Protein AF-A0A2X3L0K4-F1 (afdb_monomer)

Structure (mmCIF, N/CA/C/O backbone):
data_AF-A0A2X3L0K4-F1
#
_entry.id   AF-A0A2X3L0K4-F1
#
loop_
_atom_site.group_PDB
_atom_site.id
_atom_site.type_symbol
_atom_site.label_atom_id
_atom_site.label_alt_id
_atom_site.label_comp_id
_atom_site.label_asym_id
_atom_site.label_entity_id
_atom_site.label_seq_id
_atom_site.pdbx_PDB_ins_code
_atom_site.Cartn_x
_atom_site.Cartn_y
_atom_site.Cartn_z
_atom_site.occupancy
_atom_site.B_iso_or_equiv
_atom_site.auth_seq_id
_atom_site.auth_comp_id
_atom_site.auth_asym_id
_atom_site.auth_atom_id
_atom_site.pdbx_PDB_model_num
ATOM 1 N N . MET A 1 1 ? 6.678 3.609 10.310 1.00 72.62 1 MET A N 1
ATOM 2 C CA . MET A 1 1 ? 6.261 4.128 8.983 1.00 72.62 1 MET A CA 1
ATOM 3 C C . MET A 1 1 ? 6.141 5.647 8.928 1.00 72.62 1 MET A C 1
ATOM 5 O O . MET A 1 1 ? 6.338 6.204 7.856 1.00 72.62 1 MET A O 1
ATOM 9 N N . GLU A 1 2 ? 5.870 6.339 10.036 1.00 69.81 2 GLU A N 1
ATOM 10 C CA . GLU A 1 2 ? 5.787 7.811 10.027 1.00 69.81 2 GLU A CA 1
ATOM 11 C C . GLU A 1 2 ? 7.107 8.482 9.620 1.00 69.81 2 GLU A C 1
ATOM 13 O O . GLU A 1 2 ? 7.103 9.412 8.820 1.00 69.81 2 GLU A O 1
ATOM 18 N N . GLU A 1 3 ? 8.244 7.933 10.054 1.00 73.25 3 GLU A N 1
ATOM 19 C CA . GLU A 1 3 ? 9.577 8.387 9.634 1.00 73.25 3 GLU A CA 1
ATOM 20 C C . GLU A 1 3 ? 9.791 8.283 8.118 1.00 73.25 3 GLU A C 1
ATOM 22 O O . GLU A 1 3 ? 10.404 9.160 7.516 1.00 73.25 3 GLU A O 1
ATOM 27 N N . VAL A 1 4 ? 9.222 7.255 7.477 1.00 75.38 4 VAL A N 1
ATOM 28 C CA . VAL A 1 4 ? 9.306 7.054 6.020 1.00 75.38 4 VAL A CA 1
ATOM 29 C C . VAL A 1 4 ? 8.531 8.149 5.283 1.00 75.38 4 VAL A C 1
ATOM 31 O O . VAL A 1 4 ? 8.995 8.667 4.268 1.00 75.38 4 VAL A O 1
ATOM 34 N N . ALA A 1 5 ? 7.390 8.578 5.828 1.00 71.12 5 ALA A N 1
ATOM 35 C CA . ALA A 1 5 ? 6.666 9.740 5.317 1.00 71.12 5 ALA A CA 1
ATOM 36 C C . ALA A 1 5 ? 7.297 11.086 5.709 1.00 71.12 5 ALA A C 1
ATOM 38 O O . ALA A 1 5 ? 6.922 12.111 5.146 1.00 71.12 5 ALA A O 1
ATOM 39 N N . ALA A 1 6 ? 8.263 11.118 6.629 1.00 77.12 6 ALA A N 1
ATOM 40 C CA . ALA A 1 6 ? 9.003 12.332 6.971 1.00 77.12 6 ALA A CA 1
ATOM 41 C C . ALA A 1 6 ? 10.216 12.575 6.051 1.00 77.12 6 ALA A C 1
ATOM 43 O O . ALA A 1 6 ? 10.711 13.702 5.973 1.00 77.12 6 ALA A O 1
ATOM 44 N N . ILE A 1 7 ? 10.683 11.554 5.317 1.00 82.44 7 ILE A N 1
ATOM 45 C CA . ILE A 1 7 ? 11.779 11.688 4.343 1.00 82.44 7 ILE A CA 1
ATOM 46 C C . ILE A 1 7 ? 11.382 12.729 3.292 1.00 82.44 7 ILE A C 1
ATOM 48 O O . ILE A 1 7 ? 10.314 12.615 2.694 1.00 82.44 7 ILE A O 1
ATOM 52 N N . LYS A 1 8 ? 12.207 13.765 3.095 1.00 77.88 8 LYS A N 1
ATOM 53 C CA . LYS A 1 8 ? 11.917 14.858 2.148 1.00 77.88 8 LYS A CA 1
ATOM 54 C C . LYS A 1 8 ? 12.135 14.463 0.692 1.00 77.88 8 LYS A C 1
ATOM 56 O O . LYS A 1 8 ? 11.368 14.891 -0.153 1.00 77.88 8 LYS A O 1
ATOM 61 N N . ASP A 1 9 ? 13.184 13.691 0.436 1.00 83.38 9 ASP A N 1
ATOM 62 C CA . ASP A 1 9 ? 13.572 13.246 -0.897 1.00 83.38 9 ASP A CA 1
ATOM 63 C C . ASP A 1 9 ? 13.875 11.752 -0.836 1.00 83.38 9 ASP A C 1
ATOM 65 O O . ASP A 1 9 ? 14.894 11.321 -0.286 1.00 83.38 9 ASP A O 1
ATOM 69 N N . ILE A 1 10 ? 12.922 10.964 -1.327 1.00 85.69 10 ILE A N 1
ATOM 70 C CA . ILE A 1 10 ? 12.983 9.508 -1.265 1.00 85.69 10 ILE A CA 1
ATOM 71 C C . ILE A 1 10 ? 13.986 8.994 -2.307 1.00 85.69 10 ILE A C 1
ATOM 73 O O . ILE A 1 10 ? 14.735 8.064 -2.018 1.00 85.69 10 ILE A O 1
ATOM 77 N N . GLY A 1 11 ? 14.084 9.636 -3.475 1.00 82.88 11 GLY A N 1
ATOM 78 C CA . GLY A 1 11 ? 15.039 9.261 -4.521 1.00 82.88 11 GLY A CA 1
ATOM 79 C C . GLY A 1 11 ? 16.482 9.315 -4.022 1.00 82.88 11 GLY A C 1
ATOM 80 O O . GLY A 1 11 ? 17.174 8.296 -4.013 1.00 82.88 11 GLY A O 1
ATOM 81 N N . ASN A 1 12 ? 16.890 10.465 -3.479 1.00 86.69 12 ASN A N 1
ATOM 82 C CA . ASN A 1 12 ? 18.227 10.644 -2.903 1.00 86.69 12 ASN A CA 1
ATOM 83 C C . ASN A 1 12 ? 18.473 9.743 -1.679 1.00 86.69 12 ASN A C 1
ATOM 85 O O . ASN A 1 12 ? 19.608 9.360 -1.388 1.00 86.69 12 ASN A O 1
ATOM 89 N N . TYR A 1 13 ? 17.423 9.380 -0.938 1.00 87.69 13 TYR A N 1
ATOM 90 C CA . TYR A 1 13 ? 17.545 8.455 0.187 1.00 87.69 13 TYR A CA 1
ATOM 91 C C . TYR A 1 13 ? 17.947 7.046 -0.272 1.00 87.69 13 TYR A C 1
ATOM 93 O O . TYR A 1 13 ? 18.844 6.442 0.319 1.00 87.69 13 TYR A O 1
ATOM 101 N N . PHE A 1 14 ? 17.361 6.561 -1.372 1.00 87.50 14 PHE A N 1
ATOM 102 C CA . PHE A 1 14 ? 17.737 5.287 -1.990 1.00 87.50 14 PHE A CA 1
ATOM 103 C C . PHE A 1 14 ? 19.079 5.336 -2.731 1.00 87.50 14 PHE A C 1
ATOM 105 O O . PHE A 1 14 ? 19.590 4.284 -3.117 1.00 87.50 14 PHE A O 1
ATOM 112 N N . ASP A 1 15 ? 19.694 6.514 -2.888 1.00 87.44 15 ASP A N 1
ATOM 113 C CA . ASP A 1 15 ? 21.017 6.640 -3.501 1.00 87.44 15 ASP A CA 1
ATOM 114 C C . ASP A 1 15 ? 22.192 6.289 -2.586 1.00 87.44 15 ASP A C 1
ATOM 116 O O . ASP A 1 15 ? 23.309 6.070 -3.064 1.00 87.44 15 ASP A O 1
ATOM 120 N N . ARG A 1 16 ? 21.933 6.146 -1.285 1.00 90.25 16 ARG A N 1
ATOM 121 C CA . ARG A 1 16 ? 22.931 5.774 -0.279 1.00 90.25 16 ARG A CA 1
ATOM 122 C C . ARG A 1 16 ? 23.536 4.395 -0.551 1.00 90.25 16 ARG A C 1
ATOM 124 O O . ARG A 1 16 ? 22.882 3.490 -1.071 1.00 90.25 16 ARG A O 1
ATOM 131 N N . ALA A 1 17 ? 24.780 4.209 -0.104 1.00 90.69 17 ALA A N 1
ATOM 132 C CA . ALA A 1 17 ? 25.522 2.956 -0.266 1.00 90.69 17 ALA A CA 1
ATOM 133 C C . ALA A 1 17 ? 24.811 1.734 0.357 1.00 90.69 17 ALA A C 1
ATOM 135 O O . ALA A 1 17 ? 24.970 0.610 -0.114 1.00 90.69 17 ALA A O 1
ATOM 136 N N . GLU A 1 18 ? 23.974 1.953 1.371 1.00 92.12 18 GLU A N 1
ATOM 137 C CA . GLU A 1 18 ? 23.162 0.917 2.024 1.00 92.12 18 GLU A CA 1
ATOM 138 C C . GLU A 1 18 ? 22.210 0.198 1.047 1.00 92.12 18 GLU A C 1
ATOM 140 O O . GLU A 1 18 ? 21.922 -0.986 1.220 1.00 92.12 18 GLU A O 1
ATOM 145 N N . TYR A 1 19 ? 21.790 0.870 -0.032 1.00 91.62 19 TYR A N 1
ATOM 146 C CA . TYR A 1 19 ? 20.842 0.346 -1.019 1.00 91.62 19 TYR A CA 1
ATOM 147 C C . TYR A 1 19 ? 21.501 -0.183 -2.300 1.00 91.62 19 TYR A C 1
ATOM 149 O O . TYR A 1 19 ? 20.802 -0.477 -3.269 1.00 91.62 19 TYR A O 1
ATOM 157 N N . ILE A 1 20 ? 22.826 -0.375 -2.332 1.00 93.25 20 ILE A N 1
ATOM 158 C CA . ILE A 1 20 ? 23.528 -0.904 -3.521 1.00 93.25 20 ILE A CA 1
ATOM 159 C C . ILE A 1 20 ? 22.946 -2.255 -3.968 1.00 93.25 20 ILE A C 1
ATOM 161 O O . ILE A 1 20 ? 22.695 -2.458 -5.155 1.00 93.25 20 ILE A O 1
ATOM 165 N N . LYS A 1 21 ? 22.668 -3.166 -3.024 1.00 94.12 21 LYS A N 1
ATOM 166 C CA . LYS A 1 21 ? 22.054 -4.469 -3.339 1.00 94.12 21 LYS A CA 1
ATOM 167 C C . LYS A 1 21 ? 20.633 -4.327 -3.883 1.00 94.12 21 LYS A C 1
ATOM 169 O O . LYS A 1 21 ? 20.258 -5.069 -4.782 1.00 94.12 21 LYS A O 1
ATOM 174 N N . TRP A 1 22 ? 19.864 -3.373 -3.357 1.00 92.31 22 TRP A N 1
ATOM 175 C CA . TRP A 1 22 ? 18.518 -3.082 -3.846 1.00 92.31 22 TRP A CA 1
ATOM 176 C C . TRP A 1 22 ? 18.556 -2.577 -5.289 1.00 92.31 22 TRP A C 1
ATOM 178 O O . TRP A 1 22 ? 17.857 -3.118 -6.136 1.00 92.31 22 TRP A O 1
ATOM 188 N N . LYS A 1 23 ? 19.434 -1.616 -5.598 1.00 90.94 23 LYS A N 1
ATOM 189 C CA . LYS A 1 23 ? 19.635 -1.124 -6.969 1.00 90.94 23 LYS A CA 1
ATOM 190 C C . LYS A 1 23 ? 20.014 -2.252 -7.926 1.00 90.94 23 LYS A C 1
ATOM 192 O O . LYS A 1 23 ? 19.338 -2.442 -8.928 1.00 90.94 23 LYS A O 1
ATOM 197 N N . SER A 1 24 ? 21.012 -3.056 -7.554 1.00 92.06 24 SER A N 1
ATOM 198 C CA . SER A 1 24 ? 21.439 -4.202 -8.362 1.00 92.06 24 SER A CA 1
ATOM 199 C C . SER A 1 24 ? 20.318 -5.217 -8.585 1.00 92.06 24 SER A C 1
ATOM 201 O O . SER A 1 24 ? 20.271 -5.818 -9.650 1.00 92.06 24 SER A O 1
ATOM 203 N N . PHE A 1 25 ? 19.430 -5.420 -7.609 1.00 93.56 25 PHE A N 1
ATOM 204 C CA . PHE A 1 25 ? 18.265 -6.284 -7.767 1.00 93.56 25 PHE A CA 1
ATOM 205 C C . PHE A 1 25 ? 17.257 -5.696 -8.763 1.00 93.56 25 PHE A C 1
ATOM 207 O O . PHE A 1 25 ? 16.795 -6.417 -9.641 1.00 93.56 25 PHE A O 1
ATOM 214 N N . ARG A 1 26 ? 16.969 -4.391 -8.699 1.00 92.81 26 ARG A N 1
ATOM 215 C CA . ARG A 1 26 ? 16.055 -3.729 -9.647 1.00 92.81 26 ARG A CA 1
ATOM 216 C C . ARG A 1 26 ? 16.546 -3.734 -11.099 1.00 92.81 26 ARG A C 1
ATOM 218 O O . ARG A 1 26 ? 15.727 -3.620 -12.005 1.00 92.81 26 ARG A O 1
ATOM 225 N N . ASP A 1 27 ? 17.854 -3.863 -11.312 1.00 90.56 27 ASP A N 1
ATOM 226 C CA . ASP A 1 27 ? 18.456 -3.955 -12.648 1.00 90.56 27 ASP A CA 1
ATOM 227 C C . ASP A 1 27 ? 18.361 -5.377 -13.252 1.00 90.56 27 ASP A C 1
ATOM 229 O O . ASP A 1 27 ? 18.648 -5.573 -14.432 1.00 90.56 27 ASP A O 1
ATOM 233 N N . THR A 1 28 ? 17.952 -6.387 -12.470 1.00 91.69 28 THR A N 1
ATOM 234 C CA . THR A 1 28 ? 17.757 -7.765 -12.962 1.00 91.69 28 THR A CA 1
ATOM 235 C C . THR A 1 28 ? 16.466 -7.912 -13.765 1.00 91.69 28 THR A C 1
ATOM 237 O O . THR A 1 28 ? 15.479 -7.224 -13.498 1.00 91.69 28 THR A O 1
ATOM 240 N N . ASP A 1 29 ? 16.426 -8.855 -14.712 1.00 89.00 29 ASP A N 1
ATOM 241 C CA . ASP A 1 29 ? 15.205 -9.119 -15.486 1.00 89.00 29 ASP A CA 1
ATOM 242 C C . ASP A 1 29 ? 14.075 -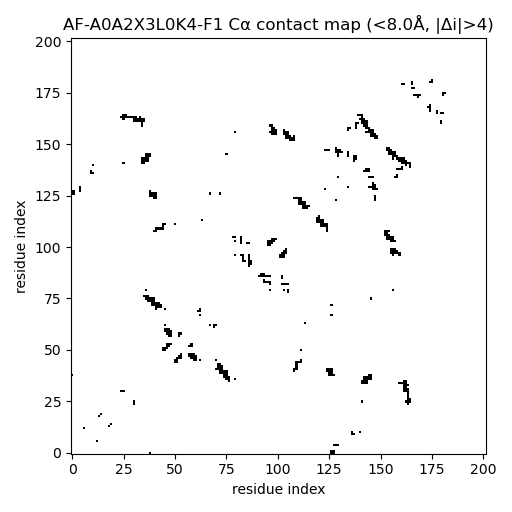9.692 -14.615 1.00 89.00 29 ASP A C 1
ATOM 244 O O . ASP A 1 29 ? 12.918 -9.301 -14.761 1.00 89.00 29 ASP A O 1
ATOM 248 N N . ASP A 1 30 ? 14.432 -10.534 -13.641 1.00 91.38 30 ASP A N 1
ATOM 249 C CA . ASP A 1 30 ? 13.502 -11.224 -12.739 1.00 91.38 30 ASP A CA 1
ATOM 250 C C . ASP A 1 30 ? 12.715 -10.268 -11.829 1.00 91.38 30 ASP A C 1
ATOM 252 O O . ASP A 1 30 ? 11.604 -10.582 -11.392 1.00 91.38 30 ASP A O 1
ATOM 256 N N . SER A 1 31 ? 13.245 -9.066 -11.579 1.00 92.00 31 SER A N 1
ATOM 257 C CA . SER A 1 31 ? 12.593 -8.040 -10.754 1.00 92.00 31 SER A CA 1
ATOM 258 C C . SER A 1 31 ? 11.245 -7.555 -11.315 1.00 92.00 31 SER A C 1
ATOM 260 O O . SER A 1 31 ? 10.435 -6.994 -10.570 1.00 92.00 31 SER A O 1
ATOM 262 N N . ARG A 1 32 ? 10.944 -7.845 -12.592 1.00 91.38 32 ARG A N 1
ATOM 263 C CA . ARG A 1 32 ? 9.646 -7.551 -13.230 1.00 91.38 32 ARG A CA 1
ATOM 264 C C . ARG A 1 32 ? 8.475 -8.339 -12.655 1.00 91.38 32 ARG A C 1
ATOM 266 O O . ARG A 1 32 ? 7.332 -7.909 -12.761 1.00 91.38 32 ARG A O 1
ATOM 273 N N . TYR A 1 33 ? 8.751 -9.499 -12.061 1.00 92.56 33 TYR A N 1
ATOM 274 C CA . TYR A 1 33 ? 7.726 -10.377 -11.492 1.00 92.56 33 TYR A CA 1
ATOM 275 C C . TYR A 1 33 ? 7.458 -10.090 -10.014 1.00 92.56 33 TYR A C 1
ATOM 277 O O . TYR A 1 33 ? 6.613 -10.737 -9.397 1.00 92.56 33 TYR A O 1
ATOM 285 N N . ILE A 1 34 ? 8.184 -9.135 -9.433 1.00 95.00 34 ILE A N 1
ATOM 286 C CA . ILE A 1 34 ? 8.116 -8.817 -8.013 1.00 95.00 34 ILE A CA 1
ATOM 287 C C . ILE A 1 34 ? 7.493 -7.432 -7.868 1.00 95.00 34 ILE A C 1
ATOM 289 O O . ILE A 1 34 ? 7.984 -6.460 -8.434 1.00 95.00 34 ILE A O 1
ATOM 293 N N . GLY A 1 35 ? 6.405 -7.352 -7.104 1.00 93.75 35 GLY A N 1
ATOM 294 C CA . GLY A 1 35 ? 5.761 -6.104 -6.700 1.00 93.75 35 GLY A CA 1
ATOM 295 C C . GLY A 1 35 ? 5.747 -6.001 -5.179 1.00 93.75 35 GLY A C 1
ATOM 296 O O . GLY A 1 35 ? 5.330 -6.940 -4.497 1.00 93.75 35 GLY A O 1
ATOM 297 N N . LEU A 1 36 ? 6.216 -4.877 -4.637 1.00 94.75 36 LEU A N 1
ATOM 298 C CA . LEU A 1 36 ? 6.257 -4.639 -3.193 1.00 94.75 36 LEU A CA 1
ATOM 299 C C . LEU A 1 36 ? 5.190 -3.630 -2.791 1.00 94.75 36 LEU A C 1
ATOM 301 O O . LEU A 1 36 ? 5.250 -2.472 -3.186 1.00 94.75 36 LEU A O 1
ATOM 305 N N . VAL A 1 37 ? 4.230 -4.067 -1.980 1.00 94.62 37 VAL A N 1
ATOM 306 C CA . VAL A 1 37 ? 3.066 -3.262 -1.590 1.00 94.62 37 VAL A CA 1
ATOM 307 C C . VAL A 1 37 ? 3.295 -2.590 -0.234 1.00 94.62 37 VAL A C 1
ATOM 309 O O . VAL A 1 37 ? 3.804 -3.217 0.694 1.00 94.62 37 VAL A O 1
ATOM 312 N N . MET A 1 38 ? 2.891 -1.326 -0.099 1.00 92.38 38 MET A N 1
ATOM 313 C CA . MET A 1 38 ? 3.004 -0.542 1.142 1.00 92.38 38 MET A CA 1
ATOM 314 C C . MET A 1 38 ? 1.877 0.495 1.256 1.00 92.38 38 MET A C 1
ATOM 316 O O . MET A 1 38 ? 1.302 0.838 0.233 1.00 92.38 38 MET A O 1
ATOM 320 N N . PRO A 1 39 ? 1.580 1.077 2.434 1.00 92.88 39 PRO A N 1
ATOM 321 C CA . PRO A 1 39 ? 1.949 0.646 3.789 1.00 92.88 39 PRO A CA 1
ATOM 322 C C . PRO A 1 39 ? 1.044 -0.497 4.288 1.00 92.88 39 PRO A C 1
ATOM 324 O O . PRO A 1 39 ? 0.186 -0.966 3.546 1.00 92.88 39 PRO A O 1
ATOM 327 N N . ARG A 1 40 ? 1.197 -0.950 5.542 1.00 92.94 40 ARG A N 1
ATOM 328 C CA . ARG A 1 40 ? 0.246 -1.909 6.135 1.00 92.94 40 ARG A CA 1
ATOM 329 C C . ARG A 1 40 ? -1.134 -1.255 6.324 1.00 92.94 40 ARG A C 1
ATOM 331 O O . ARG A 1 40 ? -1.253 -0.032 6.451 1.00 92.94 40 ARG A O 1
ATOM 338 N N . VAL A 1 41 ? -2.176 -2.083 6.343 1.00 91.88 41 VAL A N 1
ATOM 339 C CA . VAL A 1 41 ? -3.580 -1.668 6.517 1.00 91.88 41 VAL A CA 1
ATOM 340 C C . VAL A 1 41 ? -4.163 -2.240 7.797 1.00 91.8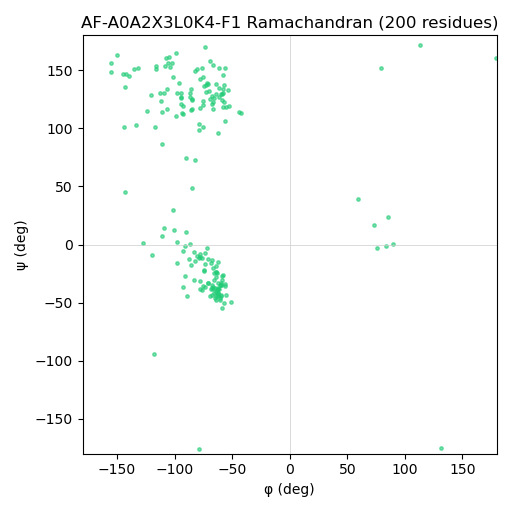8 41 VAL A C 1
ATOM 342 O O . VAL A 1 41 ? -3.713 -3.276 8.282 1.00 91.88 41 VAL A O 1
ATOM 345 N N . LEU A 1 42 ? -5.163 -1.572 8.360 1.00 91.31 42 LEU A N 1
ATOM 346 C CA . LEU A 1 42 ? -5.813 -2.015 9.579 1.00 91.31 42 LEU A CA 1
ATOM 347 C C . LEU A 1 42 ? -6.575 -3.315 9.306 1.00 91.31 42 LEU A C 1
ATOM 349 O O . LEU A 1 42 ? -7.446 -3.377 8.444 1.00 91.31 42 LEU A O 1
ATOM 353 N N . GLY A 1 43 ? -6.222 -4.368 10.037 1.00 89.88 43 GLY A N 1
ATOM 354 C CA . GLY A 1 43 ? -6.812 -5.687 9.854 1.00 89.88 43 GLY A CA 1
ATOM 355 C C . GLY A 1 43 ? -8.140 -5.879 10.573 1.00 89.88 43 GLY A C 1
ATOM 356 O O . GLY A 1 43 ? -8.980 -6.656 10.130 1.00 89.88 43 GLY A O 1
ATOM 357 N N . ARG A 1 44 ? -8.315 -5.199 11.707 1.00 91.56 44 ARG A N 1
ATOM 358 C CA . ARG A 1 44 ? -9.460 -5.361 12.604 1.00 91.56 44 ARG A CA 1
ATOM 359 C C . ARG A 1 44 ? -9.673 -4.084 13.417 1.00 91.56 44 ARG A C 1
ATOM 361 O O . ARG A 1 44 ? -8.708 -3.418 13.784 1.00 91.56 44 ARG A O 1
ATOM 368 N N . LEU A 1 45 ? -10.930 -3.795 13.761 1.00 90.75 45 LEU A N 1
ATOM 369 C CA . LEU A 1 45 ? -11.259 -2.775 14.757 1.00 90.75 45 LEU A CA 1
ATOM 370 C C . LEU A 1 45 ? -10.929 -3.247 16.184 1.00 90.75 45 LEU A C 1
ATOM 372 O O . LEU A 1 45 ? -11.242 -4.389 16.535 1.00 90.75 45 LEU A O 1
ATOM 376 N N . PRO A 1 46 ? -10.345 -2.381 17.024 1.00 91.62 46 PRO A N 1
ATOM 377 C CA . PRO A 1 46 ? -10.043 -2.716 18.412 1.00 91.62 46 PRO A CA 1
ATOM 378 C C . PRO A 1 46 ? -11.308 -3.132 19.165 1.00 91.62 46 PRO A C 1
ATOM 380 O O . PRO A 1 46 ? -12.398 -2.621 18.893 1.00 91.62 46 PRO A O 1
ATOM 383 N N . TYR A 1 47 ? -11.167 -4.063 20.106 1.00 91.25 47 TYR A N 1
ATOM 384 C CA . TYR A 1 47 ? -12.291 -4.519 20.916 1.00 91.25 47 TYR A CA 1
ATOM 385 C C . TYR 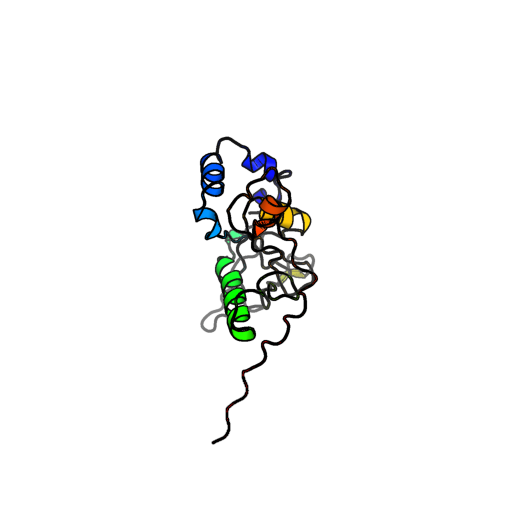A 1 47 ? -12.724 -3.435 21.901 1.00 91.25 47 TYR A C 1
ATOM 387 O O . TYR A 1 47 ? -11.901 -2.778 22.538 1.00 91.25 47 TYR A O 1
ATOM 395 N N . GLY A 1 48 ? -14.030 -3.274 22.050 1.00 88.38 48 GLY A N 1
ATOM 396 C CA . GLY A 1 48 ? -14.608 -2.285 22.944 1.00 88.38 48 GLY A CA 1
ATOM 397 C C . GLY A 1 48 ? -16.131 -2.311 22.893 1.00 88.38 48 GLY A C 1
ATOM 398 O O . GLY A 1 48 ? -16.704 -2.827 21.931 1.00 88.38 48 GLY A O 1
ATOM 399 N N . PRO A 1 49 ? -16.803 -1.762 23.917 1.00 83.56 49 PRO A N 1
ATOM 400 C CA . PRO A 1 49 ? -18.262 -1.703 23.963 1.00 83.56 49 PRO A CA 1
ATOM 401 C C . PRO A 1 49 ? -18.846 -0.869 22.814 1.00 83.56 49 PRO A C 1
ATOM 403 O O . PRO A 1 49 ? -19.909 -1.211 22.306 1.00 83.56 49 PRO A O 1
ATOM 406 N N . ASP A 1 50 ? -18.127 0.170 22.378 1.00 81.44 50 ASP A N 1
ATOM 407 C CA . ASP A 1 50 ? -18.559 1.091 21.318 1.00 81.44 50 ASP A CA 1
ATOM 408 C C . ASP A 1 50 ? -18.179 0.613 19.903 1.00 81.44 50 ASP A C 1
ATOM 410 O O . ASP A 1 50 ? -18.645 1.171 18.911 1.00 81.44 50 ASP A O 1
ATOM 414 N N . THR A 1 51 ? -17.313 -0.401 19.797 1.00 85.38 51 THR A N 1
ATOM 415 C CA . THR A 1 51 ? -16.776 -0.922 18.530 1.00 85.38 51 THR A CA 1
ATOM 416 C C . THR A 1 51 ? -17.181 -2.382 18.327 1.00 85.38 51 THR A C 1
ATOM 418 O O . THR A 1 51 ? -18.254 -2.670 17.804 1.00 85.38 51 THR A O 1
ATOM 421 N N . VAL A 1 52 ? -16.324 -3.324 18.729 1.00 87.38 52 VAL A N 1
ATOM 422 C CA . VAL A 1 52 ? -16.546 -4.767 18.623 1.00 87.38 52 VAL A CA 1
ATOM 423 C C . VAL A 1 52 ? -16.576 -5.346 20.039 1.00 87.38 52 VAL A C 1
ATOM 425 O O . VAL A 1 52 ? -15.511 -5.532 20.637 1.00 87.38 52 VAL A O 1
ATOM 428 N N . PRO A 1 53 ? -17.761 -5.632 20.606 1.00 88.62 53 PRO A N 1
ATOM 429 C CA . PRO A 1 53 ? -17.864 -6.149 21.963 1.00 88.62 53 PRO A CA 1
ATOM 430 C C . PRO A 1 53 ? -17.531 -7.645 22.028 1.00 88.62 53 PRO A C 1
ATOM 432 O O . PRO A 1 53 ? -17.913 -8.439 21.164 1.00 88.62 53 PRO A O 1
ATOM 435 N N . VAL A 1 54 ? -16.858 -8.052 23.104 1.00 90.50 54 VAL A N 1
ATOM 436 C CA . VAL A 1 54 ? -16.614 -9.465 23.424 1.00 90.50 54 VAL A CA 1
ATOM 437 C C . VAL A 1 54 ? -17.815 -10.022 24.193 1.00 90.50 54 VAL A C 1
ATOM 439 O O . VAL A 1 54 ? -18.307 -9.404 25.131 1.00 90.50 54 VAL A O 1
ATOM 442 N N . ARG A 1 55 ? -18.305 -11.209 23.806 1.00 87.12 55 ARG A N 1
ATOM 443 C CA . ARG A 1 55 ? -19.537 -11.790 24.380 1.00 87.12 55 ARG A CA 1
ATOM 444 C C . ARG A 1 55 ? -19.387 -12.277 25.824 1.00 87.12 55 ARG A C 1
ATOM 446 O O . ARG A 1 55 ? -20.356 -12.252 26.571 1.00 87.12 55 ARG A O 1
ATOM 453 N N . SER A 1 56 ? -18.210 -12.778 26.195 1.00 89.56 56 SER A N 1
ATOM 454 C CA . SER A 1 56 ? -18.013 -13.501 27.462 1.00 89.56 56 SER A CA 1
ATOM 455 C C . SER A 1 56 ? -17.598 -12.612 28.633 1.00 89.56 56 SER A C 1
ATOM 457 O O . SER A 1 56 ? -17.853 -12.964 29.780 1.00 89.56 56 SER A O 1
ATOM 459 N N . PHE A 1 57 ? -16.937 -11.489 28.366 1.00 90.56 57 PHE A N 1
ATOM 460 C CA . PHE A 1 57 ? -16.458 -10.564 29.388 1.00 90.56 57 PHE A CA 1
ATOM 461 C C . PHE A 1 57 ? -16.308 -9.165 28.797 1.00 90.56 57 PHE A C 1
ATOM 463 O O . PHE A 1 57 ? -16.138 -9.008 27.588 1.00 90.56 57 PHE A O 1
ATOM 470 N N . ASN A 1 58 ? -16.358 -8.150 29.659 1.00 88.88 58 ASN A N 1
ATOM 471 C CA . ASN A 1 58 ? -16.147 -6.772 29.242 1.00 88.88 58 ASN A CA 1
ATOM 472 C C . ASN A 1 58 ? -14.653 -6.538 28.983 1.00 88.88 58 ASN A C 1
ATOM 474 O O . ASN A 1 58 ? -13.871 -6.397 29.923 1.00 88.88 58 ASN A O 1
ATOM 478 N N . TYR A 1 59 ? -14.267 -6.540 27.710 1.00 90.25 59 TYR A N 1
ATOM 479 C CA . TYR A 1 59 ? -12.905 -6.268 27.270 1.00 90.25 59 TYR A CA 1
ATOM 480 C C . TYR A 1 59 ? -12.849 -4.957 26.499 1.00 90.25 59 TYR A C 1
ATOM 482 O O . TYR A 1 59 ? -13.628 -4.744 25.569 1.00 90.25 59 TYR A O 1
ATOM 490 N N . VAL A 1 60 ? -11.897 -4.109 26.876 1.00 89.38 60 VAL A N 1
ATOM 491 C CA . VAL A 1 60 ? -11.605 -2.849 26.197 1.00 89.38 60 VAL A CA 1
ATOM 492 C C . VAL A 1 60 ? -10.134 -2.870 25.816 1.00 89.38 60 VAL A C 1
ATOM 494 O O . VAL A 1 60 ? -9.261 -2.908 26.681 1.00 89.38 60 VAL A O 1
ATOM 497 N N . GLU A 1 61 ? -9.864 -2.883 24.518 1.00 89.31 61 GLU A N 1
ATOM 498 C CA . GLU A 1 61 ? -8.513 -2.885 23.972 1.00 89.31 61 GLU A CA 1
ATOM 499 C C . GLU A 1 61 ? -7.937 -1.464 24.054 1.00 89.31 61 GLU A C 1
ATOM 501 O O . GLU A 1 61 ? -8.465 -0.515 23.468 1.00 89.31 61 GLU A O 1
ATOM 506 N N . GLU A 1 62 ? -6.853 -1.292 24.810 1.00 86.19 62 GLU A N 1
ATOM 507 C CA . GLU A 1 62 ? -6.261 0.022 25.066 1.00 86.19 62 GLU A CA 1
ATOM 508 C C . GLU A 1 62 ? -5.352 0.476 23.912 1.00 86.19 62 GLU A C 1
ATOM 510 O O . GLU A 1 62 ? -4.127 0.514 24.020 1.00 86.19 62 GLU A O 1
ATOM 515 N N . VAL A 1 63 ? -5.964 0.844 22.785 1.00 85.25 63 VAL A N 1
ATOM 516 C CA . VAL A 1 63 ? -5.266 1.352 21.584 1.00 85.25 63 VAL A CA 1
ATOM 517 C C . VAL A 1 63 ? -5.264 2.879 21.472 1.00 85.25 63 VAL A C 1
ATOM 519 O O . VAL A 1 63 ? -4.803 3.444 20.478 1.00 85.25 63 VAL A O 1
ATOM 522 N N . LYS A 1 64 ? -5.843 3.567 22.462 1.00 75.62 64 LYS A N 1
ATOM 523 C CA . LYS A 1 64 ? -5.894 5.031 22.499 1.00 75.62 64 LYS A CA 1
ATOM 524 C C . LYS A 1 64 ? -4.485 5.568 22.757 1.00 75.62 64 LYS A C 1
ATOM 526 O O . LYS A 1 64 ? -3.800 5.100 23.663 1.00 75.62 64 LYS A O 1
ATOM 531 N N . GLY A 1 65 ? -4.064 6.553 21.968 1.00 70.75 65 GLY A N 1
ATOM 532 C CA . GLY A 1 65 ? -2.764 7.207 22.115 1.00 70.75 65 GLY A CA 1
ATOM 533 C C . GLY A 1 65 ? -1.975 7.317 20.806 1.00 70.75 65 GLY A C 1
ATOM 534 O O . GLY A 1 65 ? -2.493 6.974 19.740 1.00 70.75 65 GLY A O 1
ATOM 535 N N . PRO A 1 66 ? -0.731 7.820 20.888 1.00 69.88 66 PRO A N 1
ATOM 536 C CA . PRO A 1 66 ? 0.157 7.992 19.739 1.00 69.88 66 PRO A CA 1
ATOM 537 C C . PRO A 1 66 ? 0.811 6.681 19.279 1.00 69.88 66 PRO A C 1
ATOM 539 O O . PRO A 1 66 ? 1.403 6.651 18.208 1.00 69.88 66 PRO A O 1
ATOM 542 N N . ASP A 1 67 ? 0.704 5.594 20.047 1.00 79.88 67 ASP A N 1
ATOM 543 C CA . ASP A 1 67 ? 1.317 4.312 19.689 1.00 79.88 67 ASP A CA 1
ATOM 544 C C . ASP A 1 67 ? 0.480 3.574 18.644 1.00 79.88 67 ASP A C 1
ATOM 546 O O . ASP A 1 67 ? -0.552 2.963 18.938 1.00 79.88 67 ASP A O 1
ATOM 550 N N . HIS A 1 68 ? 0.943 3.609 17.396 1.00 80.75 68 HIS A N 1
ATOM 551 C CA . HIS A 1 68 ? 0.271 2.941 16.284 1.00 80.75 68 HIS A CA 1
ATOM 552 C C . HIS A 1 68 ? 0.464 1.421 16.330 1.00 80.75 68 HIS A C 1
ATOM 554 O O . HIS A 1 68 ? -0.365 0.694 15.789 1.00 80.75 68 HIS A O 1
ATOM 560 N N . ASP A 1 69 ? 1.494 0.929 17.017 1.00 85.38 69 ASP A N 1
ATOM 561 C CA . ASP A 1 69 ? 1.837 -0.497 17.083 1.00 85.38 69 ASP A CA 1
ATOM 562 C C . ASP A 1 69 ? 0.856 -1.335 17.915 1.00 85.38 69 ASP A C 1
ATOM 564 O O . ASP A 1 69 ? 0.864 -2.561 17.830 1.00 85.38 69 ASP A O 1
ATOM 568 N N . LYS A 1 70 ? -0.030 -0.691 18.685 1.00 88.81 70 LYS A N 1
ATOM 569 C CA . LYS A 1 70 ? -1.100 -1.379 19.422 1.00 88.81 70 LYS A CA 1
ATOM 570 C C . LYS A 1 70 ? -2.234 -1.867 18.515 1.00 88.81 70 LYS A C 1
ATOM 572 O O . LYS A 1 70 ? -3.041 -2.688 18.938 1.00 88.81 70 LYS A O 1
ATOM 577 N N . TYR A 1 71 ? -2.322 -1.355 17.287 1.00 90.50 71 TYR A N 1
ATOM 578 C CA . TYR A 1 71 ? -3.311 -1.799 16.310 1.00 90.50 71 TYR A CA 1
ATOM 579 C C . TYR A 1 71 ? -2.851 -3.065 15.585 1.00 90.50 71 TYR A C 1
ATOM 581 O O . TYR A 1 71 ? -1.665 -3.273 15.331 1.00 90.50 71 TYR A O 1
ATOM 589 N N . LEU A 1 72 ? -3.815 -3.894 15.179 1.00 91.69 72 LEU A N 1
ATOM 590 C CA . LEU A 1 72 ? -3.532 -5.064 14.355 1.00 91.69 72 LEU A CA 1
ATOM 591 C C . LEU A 1 72 ? -3.338 -4.656 12.889 1.00 91.69 72 LEU A C 1
ATOM 593 O O . LEU A 1 72 ? -4.308 -4.496 12.144 1.00 91.69 72 LEU A O 1
ATOM 597 N N . TRP A 1 73 ? -2.083 -4.527 12.473 1.00 92.25 73 TRP A N 1
ATOM 598 C CA . TRP A 1 73 ? -1.711 -4.231 11.091 1.00 92.25 73 TRP A CA 1
ATOM 599 C C . TRP A 1 73 ? -1.600 -5.500 10.243 1.00 92.25 73 TRP A C 1
ATOM 601 O O . TRP A 1 73 ? -0.851 -6.418 10.569 1.00 92.25 73 TRP A O 1
ATOM 611 N N . ASN A 1 74 ? -2.299 -5.513 9.111 1.00 92.81 74 ASN A N 1
ATOM 612 C CA . ASN A 1 74 ? -2.238 -6.551 8.090 1.00 92.81 74 ASN A CA 1
ATOM 613 C C . ASN A 1 74 ? -1.427 -6.092 6.873 1.00 92.81 74 ASN A C 1
ATOM 615 O O . ASN A 1 74 ? -1.345 -4.905 6.551 1.00 92.81 74 ASN A O 1
ATOM 619 N N . ASN A 1 75 ? -0.841 -7.056 6.163 1.00 93.25 75 ASN A N 1
ATOM 620 C CA . ASN A 1 75 ? -0.105 -6.776 4.935 1.00 93.25 75 ASN A CA 1
ATOM 621 C C . ASN A 1 75 ? -1.063 -6.293 3.828 1.00 93.25 75 ASN A C 1
ATOM 623 O O . ASN A 1 75 ? -2.049 -6.964 3.519 1.00 93.25 75 ASN A O 1
ATOM 627 N N . ALA A 1 76 ? -0.754 -5.154 3.202 1.00 92.94 76 ALA A N 1
ATOM 628 C CA . ALA A 1 76 ? -1.535 -4.617 2.090 1.00 92.94 76 ALA A CA 1
ATOM 629 C C . ALA A 1 76 ? -1.462 -5.475 0.818 1.00 92.94 76 ALA A C 1
ATOM 631 O O . ALA A 1 76 ? -2.308 -5.318 -0.062 1.00 92.94 76 ALA A O 1
ATOM 632 N N . SER A 1 77 ? -0.527 -6.427 0.730 1.00 94.31 77 SER A N 1
ATOM 633 C CA . SER A 1 77 ? -0.500 -7.416 -0.352 1.00 94.31 77 SER A CA 1
ATOM 634 C C . SER A 1 77 ? -1.804 -8.208 -0.455 1.00 94.31 77 SER A C 1
ATOM 636 O O . SER A 1 77 ? -2.238 -8.506 -1.564 1.00 94.31 77 SER A O 1
ATOM 638 N N . PHE A 1 78 ? -2.482 -8.485 0.666 1.00 94.12 78 PHE A N 1
ATOM 639 C CA . PHE A 1 78 ? -3.787 -9.149 0.652 1.00 94.12 78 PHE A CA 1
ATOM 640 C C . PHE A 1 78 ? -4.872 -8.276 0.013 1.00 94.12 78 PHE A C 1
ATOM 642 O O . PHE A 1 78 ? -5.696 -8.782 -0.745 1.00 94.12 78 PHE A O 1
ATOM 649 N N . ALA A 1 79 ? -4.844 -6.965 0.268 1.00 92.75 79 ALA A N 1
ATOM 650 C CA . ALA A 1 79 ? -5.761 -6.010 -0.351 1.00 92.75 79 ALA A CA 1
ATOM 651 C C . ALA A 1 79 ? -5.461 -5.805 -1.847 1.00 92.75 79 ALA A C 1
ATOM 653 O O . ALA A 1 79 ? -6.367 -5.616 -2.654 1.00 92.75 79 ALA A O 1
ATOM 654 N N . PHE A 1 80 ? -4.191 -5.877 -2.245 1.00 94.19 80 PHE A N 1
ATOM 655 C CA . PHE A 1 80 ? -3.817 -5.846 -3.658 1.00 94.19 80 PHE A CA 1
ATOM 656 C C . PHE A 1 80 ? -4.247 -7.131 -4.383 1.00 94.19 80 PHE A C 1
ATOM 658 O O . PHE A 1 80 ? -4.855 -7.081 -5.452 1.00 94.19 80 PHE A O 1
ATOM 665 N N . ALA A 1 81 ? -4.012 -8.292 -3.769 1.00 94.06 81 ALA A N 1
ATOM 666 C CA . ALA A 1 81 ? -4.417 -9.585 -4.308 1.00 94.06 81 ALA A CA 1
ATOM 667 C C . ALA A 1 81 ? -5.943 -9.706 -4.445 1.00 94.06 81 ALA A C 1
ATOM 669 O O . ALA A 1 81 ? -6.422 -10.232 -5.448 1.00 94.06 81 ALA A O 1
ATOM 670 N N . SER A 1 82 ? -6.725 -9.182 -3.493 1.00 93.38 82 SER A N 1
ATOM 671 C CA . SER A 1 82 ? -8.189 -9.179 -3.606 1.00 93.38 82 SER A CA 1
ATOM 672 C C . SER A 1 82 ? -8.672 -8.359 -4.808 1.00 93.38 82 SER A C 1
ATOM 674 O O . SER A 1 82 ? -9.581 -8.800 -5.514 1.00 93.38 82 SER A O 1
ATOM 676 N N . ASN A 1 83 ? -8.019 -7.234 -5.121 1.00 93.06 83 ASN A N 1
ATOM 677 C CA . ASN A 1 83 ? -8.294 -6.470 -6.340 1.00 93.06 83 ASN A CA 1
ATOM 678 C C . ASN A 1 83 ? -7.955 -7.265 -7.608 1.00 93.06 83 ASN A C 1
ATOM 680 O O . ASN A 1 83 ? -8.744 -7.247 -8.552 1.00 93.06 83 ASN A O 1
ATOM 684 N N . MET A 1 84 ? -6.838 -8.004 -7.629 1.00 92.94 84 MET A N 1
ATOM 685 C CA . MET A 1 84 ? -6.499 -8.889 -8.755 1.00 92.94 84 MET A CA 1
ATOM 686 C C . MET A 1 84 ? -7.567 -9.965 -8.968 1.00 92.94 84 MET A C 1
ATOM 688 O O . MET A 1 84 ? -8.044 -10.143 -10.088 1.00 92.94 84 MET A O 1
ATOM 692 N N . VAL A 1 85 ? -7.995 -10.635 -7.894 1.00 94.56 85 VAL A N 1
ATOM 693 C CA . VAL A 1 85 ? -9.050 -11.656 -7.953 1.00 94.56 85 VAL A CA 1
ATOM 694 C C . VAL A 1 85 ? -10.371 -11.047 -8.426 1.00 94.56 85 VAL A C 1
ATOM 696 O O . VAL A 1 85 ? -11.015 -11.605 -9.310 1.00 94.56 85 VAL A O 1
ATOM 699 N N . ARG A 1 86 ? -10.757 -9.872 -7.912 1.00 92.50 86 ARG A N 1
ATOM 700 C CA . ARG A 1 86 ? -11.959 -9.150 -8.362 1.00 92.50 86 ARG A CA 1
ATOM 701 C C . ARG A 1 86 ? -11.893 -8.813 -9.852 1.00 92.50 86 ARG A C 1
ATOM 703 O O . ARG A 1 86 ? -12.876 -8.989 -10.566 1.00 92.50 86 ARG A O 1
ATOM 710 N N . SER A 1 87 ? -10.736 -8.351 -10.322 1.00 93.19 87 SER A N 1
ATOM 711 C CA . SER A 1 87 ? -10.490 -8.038 -11.732 1.00 93.19 87 SER A CA 1
ATOM 712 C C . SER A 1 87 ? -10.664 -9.270 -12.623 1.00 93.19 87 SER A C 1
ATOM 714 O O . SER A 1 87 ? -11.368 -9.213 -13.633 1.00 93.19 87 SER A O 1
ATOM 716 N N . PHE A 1 88 ? -10.093 -10.399 -12.193 1.00 94.38 88 PHE A N 1
ATOM 717 C CA . PHE A 1 88 ? -10.202 -11.679 -12.881 1.00 94.38 88 PHE A CA 1
ATOM 718 C C . PHE A 1 88 ? -11.641 -12.201 -12.924 1.00 94.38 88 PHE A C 1
ATOM 720 O O . PHE A 1 88 ? -12.097 -12.620 -13.980 1.00 94.38 88 PHE A O 1
ATOM 727 N N . ILE A 1 89 ? -12.382 -12.130 -11.815 1.00 93.94 89 ILE A N 1
ATOM 728 C CA . ILE A 1 89 ? -13.789 -12.559 -11.771 1.00 93.94 89 ILE A CA 1
ATOM 729 C C . ILE A 1 89 ? -14.651 -11.721 -12.724 1.00 93.94 89 ILE A C 1
ATOM 731 O O . ILE A 1 89 ? -15.492 -12.270 -13.429 1.00 93.94 89 ILE A O 1
ATOM 735 N N . ASN A 1 90 ? -14.435 -10.405 -12.769 1.00 90.31 90 ASN A N 1
ATOM 736 C CA . ASN A 1 90 ? -15.276 -9.503 -13.554 1.00 90.31 90 ASN A CA 1
ATOM 737 C C . ASN A 1 90 ? -14.961 -9.536 -15.057 1.00 90.31 90 ASN A C 1
ATOM 739 O O . ASN A 1 90 ? -15.876 -9.442 -15.869 1.00 90.31 90 ASN A O 1
ATOM 743 N N . ASN A 1 91 ? -13.681 -9.644 -15.431 1.00 89.06 91 ASN A N 1
ATOM 744 C CA . ASN A 1 91 ? -13.239 -9.467 -16.820 1.00 89.06 91 ASN A CA 1
ATOM 745 C C . ASN A 1 91 ? -12.553 -10.701 -17.424 1.00 89.06 91 ASN A C 1
ATOM 747 O O . ASN A 1 91 ? -12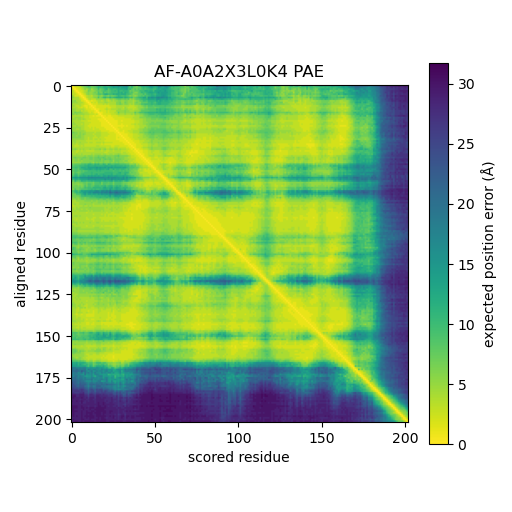.217 -10.689 -18.605 1.00 89.06 91 ASN A O 1
ATOM 751 N N . GLY A 1 92 ? -12.259 -11.730 -16.627 1.00 91.19 92 GLY A N 1
ATOM 752 C CA . GLY A 1 92 ? -11.409 -12.862 -17.016 1.00 91.19 92 GLY A CA 1
ATOM 753 C C . GLY A 1 92 ? -9.905 -12.552 -17.034 1.00 91.19 92 GLY A C 1
ATOM 754 O O . GLY A 1 92 ? -9.103 -13.448 -17.282 1.00 91.19 92 GLY A O 1
ATOM 755 N N . TRP A 1 93 ? -9.506 -11.304 -16.757 1.00 90.81 93 TRP A N 1
ATOM 756 C CA . TRP A 1 93 ? -8.117 -10.835 -16.813 1.00 90.81 93 TRP A CA 1
ATOM 757 C C . TRP A 1 93 ? -7.810 -9.840 -15.689 1.00 90.81 93 TRP A C 1
ATOM 759 O O . TRP A 1 93 ? -8.647 -9.013 -15.335 1.00 90.81 93 TRP A O 1
ATOM 769 N N . CYS A 1 94 ? -6.574 -9.852 -15.184 1.00 89.69 94 CYS A N 1
ATOM 770 C CA . CYS A 1 94 ? -6.108 -8.974 -14.102 1.00 89.69 94 CYS A CA 1
ATOM 771 C C . CYS A 1 94 ? -5.638 -7.592 -14.598 1.00 89.69 94 CYS A C 1
ATOM 773 O O . CYS A 1 94 ? -4.544 -7.149 -14.257 1.00 89.69 94 CYS A O 1
ATOM 775 N N . VAL A 1 95 ? -6.427 -6.916 -15.438 1.00 87.25 95 VAL A N 1
ATOM 776 C CA . VAL A 1 95 ? -6.033 -5.617 -16.032 1.00 87.25 95 VAL A CA 1
ATOM 777 C C . VAL A 1 95 ? -6.533 -4.437 -15.195 1.00 87.25 95 VAL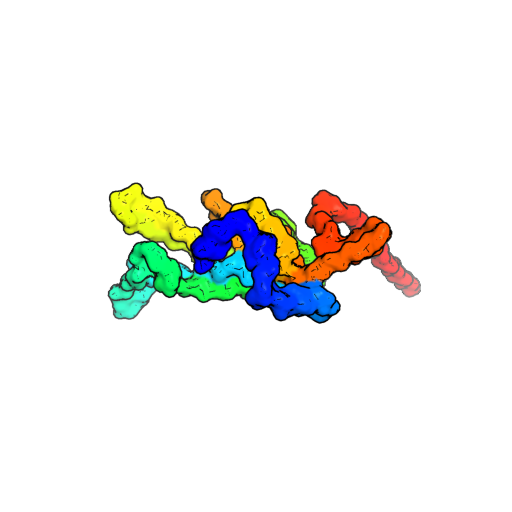 A C 1
ATOM 779 O O . VAL A 1 95 ? -5.852 -3.423 -15.048 1.00 87.25 95 VAL A O 1
ATOM 782 N N . GLN A 1 96 ? -7.723 -4.569 -14.613 1.00 89.75 96 GLN A N 1
ATOM 783 C CA . GLN A 1 96 ? -8.363 -3.537 -13.798 1.00 89.75 96 GLN A CA 1
ATOM 784 C C . GLN A 1 96 ? -7.963 -3.694 -12.327 1.00 89.75 96 GLN A C 1
ATOM 786 O O . GLN A 1 96 ? -8.734 -4.226 -11.529 1.00 89.75 96 GLN A O 1
ATOM 791 N N . ILE A 1 97 ? -6.728 -3.312 -11.999 1.00 91.12 97 ILE A N 1
ATOM 792 C CA . ILE A 1 97 ? -6.145 -3.449 -10.648 1.00 91.12 97 ILE A CA 1
ATOM 793 C C . ILE A 1 97 ? -5.567 -2.137 -10.100 1.00 91.12 97 ILE A C 1
ATOM 795 O O . ILE A 1 97 ? -5.041 -2.109 -8.990 1.00 91.12 97 ILE A O 1
ATOM 799 N N . ARG A 1 98 ? -5.669 -1.049 -10.870 1.00 90.38 98 ARG A N 1
ATOM 800 C CA . ARG A 1 98 ? -5.106 0.268 -10.553 1.00 90.38 98 ARG A CA 1
ATOM 801 C C . ARG A 1 98 ? -6.113 1.377 -10.834 1.00 90.38 98 ARG A C 1
ATOM 803 O O . ARG A 1 98 ? -6.942 1.242 -11.727 1.00 90.38 98 ARG A O 1
ATOM 810 N N . GLY A 1 99 ? -6.023 2.475 -10.098 1.00 88.31 99 GLY A N 1
ATOM 811 C CA . GLY A 1 99 ? -6.905 3.633 -10.195 1.00 88.31 99 GLY A CA 1
ATOM 812 C C . GLY A 1 99 ? -8.254 3.448 -9.477 1.00 88.31 99 GLY A C 1
ATOM 813 O O . GLY A 1 99 ? -8.768 2.331 -9.368 1.00 88.31 99 GLY A O 1
ATOM 814 N N . PRO A 1 100 ? -8.876 4.545 -9.008 1.00 85.50 100 PRO A N 1
ATOM 815 C CA . PRO A 1 100 ? -10.041 4.482 -8.122 1.00 85.50 100 PRO A CA 1
ATOM 816 C C . PRO A 1 100 ? -11.285 3.916 -8.813 1.00 85.50 100 PRO A C 1
ATOM 818 O O . PRO A 1 100 ? -12.061 3.194 -8.196 1.00 85.50 100 PRO A O 1
ATOM 821 N N . GLN A 1 101 ? -11.459 4.205 -10.104 1.00 85.50 101 GLN A N 1
ATOM 822 C CA . GLN A 1 101 ? -12.578 3.704 -10.913 1.00 85.50 101 GLN A CA 1
ATOM 823 C C . GLN A 1 101 ? -12.211 2.468 -11.747 1.00 85.50 101 GLN A C 1
ATOM 825 O O . GLN A 1 101 ? -13.094 1.756 -12.209 1.00 85.50 101 GLN A O 1
ATOM 830 N N . ALA A 1 102 ? -10.917 2.187 -11.914 1.00 85.88 102 ALA A N 1
ATOM 831 C CA . ALA A 1 102 ? -10.404 1.110 -12.761 1.00 85.88 102 ALA A CA 1
ATOM 832 C C . ALA A 1 102 ? -9.978 -0.133 -11.950 1.00 85.88 102 ALA A C 1
ATOM 834 O O . ALA A 1 102 ? -9.101 -0.891 -12.355 1.00 85.88 102 ALA A O 1
ATOM 835 N N . GLY A 1 103 ? -10.630 -0.358 -10.802 1.00 86.50 103 GLY A N 1
ATOM 836 C CA . GLY A 1 103 ? -10.503 -1.586 -10.011 1.00 86.50 103 GLY A CA 1
ATOM 837 C C . GLY A 1 103 ? -9.396 -1.591 -8.952 1.00 86.50 103 GLY A C 1
ATOM 838 O O . GLY A 1 103 ? -9.290 -2.576 -8.223 1.00 86.50 103 GLY A O 1
ATOM 839 N N . GLY A 1 104 ? -8.637 -0.501 -8.798 1.00 88.50 104 GLY A N 1
ATOM 840 C CA . GLY A 1 104 ? -7.607 -0.341 -7.759 1.00 88.50 104 GLY A CA 1
ATOM 841 C C . GLY A 1 104 ? -8.124 0.117 -6.390 1.00 88.50 104 GLY A C 1
ATOM 842 O O . GLY A 1 104 ? -7.351 0.158 -5.431 1.00 88.50 104 GLY A O 1
ATOM 843 N N . ALA A 1 105 ? -9.412 0.455 -6.270 1.00 91.88 105 ALA A N 1
ATOM 844 C CA . ALA A 1 105 ? -10.016 0.859 -5.002 1.00 91.88 105 ALA A CA 1
ATOM 845 C C . ALA A 1 105 ? -10.249 -0.339 -4.065 1.00 91.88 105 ALA A C 1
ATOM 847 O O . ALA A 1 105 ? -10.972 -1.280 -4.413 1.00 91.88 105 ALA A O 1
ATOM 848 N N . VAL A 1 106 ? -9.675 -0.247 -2.866 1.00 91.12 106 VAL A N 1
ATOM 849 C CA . VAL A 1 106 ? -9.906 -1.108 -1.704 1.00 91.12 106 VAL A CA 1
ATOM 850 C C . VAL A 1 106 ? -10.984 -0.452 -0.845 1.00 91.12 106 VAL A C 1
ATOM 852 O O . VAL A 1 106 ? -10.780 0.631 -0.293 1.00 91.12 106 VAL A O 1
ATOM 855 N N . GLN A 1 107 ? -12.140 -1.098 -0.776 1.00 89.31 107 GLN A N 1
ATOM 856 C CA . GLN A 1 107 ? -13.312 -0.627 -0.039 1.00 89.31 107 GLN A CA 1
ATOM 857 C C . GLN A 1 107 ? -13.404 -1.325 1.320 1.00 89.31 107 GLN A C 1
ATOM 859 O O . GLN A 1 107 ? -12.757 -2.352 1.525 1.00 89.31 107 GLN A O 1
ATOM 864 N N . ASP A 1 108 ? -14.233 -0.774 2.208 1.00 87.44 108 ASP A N 1
ATOM 865 C CA . ASP A 1 108 ? -14.584 -1.379 3.501 1.00 87.44 108 ASP A CA 1
ATOM 866 C C . ASP A 1 108 ? -13.370 -1.630 4.413 1.00 87.44 108 ASP A C 1
ATOM 868 O O . ASP A 1 108 ? -13.247 -2.646 5.098 1.00 87.44 108 ASP A O 1
ATOM 872 N N . LEU A 1 109 ? -12.420 -0.689 4.406 1.00 88.75 109 LEU A N 1
ATOM 873 C CA . LEU A 1 109 ? -11.327 -0.727 5.368 1.00 88.75 109 LEU A CA 1
ATOM 874 C C . LEU A 1 109 ? -11.849 -0.359 6.766 1.00 88.75 109 LEU A C 1
ATOM 876 O O . LEU A 1 109 ? -12.609 0.603 6.893 1.00 88.75 109 LEU A O 1
ATOM 880 N N . PRO A 1 110 ? -11.405 -1.051 7.831 1.00 89.00 110 PRO A N 1
ATOM 881 C CA . PRO A 1 110 ? -11.798 -0.720 9.195 1.00 89.00 110 PRO A CA 1
ATOM 882 C C . PRO A 1 110 ? -11.447 0.730 9.565 1.00 89.00 110 PRO A C 1
ATOM 884 O O . PRO A 1 110 ? -10.281 1.118 9.534 1.00 89.00 110 PRO A O 1
ATOM 887 N N . ILE A 1 111 ? -12.445 1.524 9.963 1.00 87.12 111 ILE A N 1
ATOM 888 C CA . ILE A 1 111 ? -12.261 2.904 10.435 1.00 87.12 111 ILE A CA 1
ATOM 889 C C . ILE A 1 111 ? -12.562 2.963 11.933 1.00 87.12 111 ILE A C 1
ATOM 891 O O . ILE A 1 111 ? -13.698 2.766 12.361 1.00 87.12 111 ILE A O 1
ATOM 895 N N . HIS A 1 112 ? -11.540 3.244 12.742 1.00 86.81 112 HIS A N 1
ATOM 896 C CA . HIS A 1 112 ? -11.702 3.392 14.187 1.00 86.81 112 HIS A CA 1
ATOM 897 C C . HIS A 1 112 ? -11.939 4.863 14.554 1.00 86.81 112 HIS A C 1
ATOM 899 O O . HIS A 1 112 ? -11.091 5.721 14.302 1.00 86.81 112 HIS A O 1
ATOM 905 N N . LEU A 1 113 ? -13.093 5.147 15.158 1.00 86.06 113 LEU A N 1
ATOM 906 C CA . LEU A 1 113 ? -13.423 6.447 15.740 1.00 86.06 113 LEU A CA 1
ATOM 907 C C . LEU A 1 113 ? -13.085 6.421 17.227 1.00 86.06 113 LEU A C 1
ATOM 909 O O . LEU A 1 113 ? -13.544 5.532 17.940 1.00 86.06 113 LEU A O 1
ATOM 913 N N . TYR A 1 114 ? -12.304 7.388 17.697 1.00 80.56 114 TYR A N 1
ATOM 914 C CA . TYR A 1 114 ? -11.959 7.488 19.111 1.00 80.56 114 TYR A CA 1
ATOM 915 C C . TYR A 1 114 ? -11.987 8.937 19.589 1.00 80.56 114 TYR A C 1
ATOM 917 O O . TYR A 1 114 ? -11.646 9.862 18.853 1.00 80.56 114 TYR A O 1
ATOM 925 N N . ASP A 1 115 ? -12.396 9.127 20.840 1.00 79.88 115 ASP A N 1
ATOM 926 C CA . ASP A 1 115 ? -12.438 10.435 21.489 1.00 79.88 115 ASP A CA 1
ATOM 927 C C . ASP A 1 115 ? -11.189 10.647 22.359 1.00 79.88 115 ASP A C 1
ATOM 929 O O . ASP A 1 115 ? -10.814 9.784 23.162 1.00 79.88 115 ASP A O 1
ATOM 933 N N . LEU A 1 116 ? -10.547 11.803 22.176 1.00 74.31 116 LEU A N 1
ATOM 934 C CA . LEU A 1 116 ? -9.396 12.293 22.945 1.00 74.31 116 LEU A CA 1
ATOM 935 C C . LEU A 1 116 ? -9.764 13.479 23.860 1.00 74.31 116 LEU A C 1
ATOM 937 O O . LEU A 1 116 ? -8.881 14.186 24.340 1.00 74.31 116 LEU A O 1
ATOM 941 N N . GLY A 1 117 ? -11.055 13.742 24.080 1.00 73.31 117 GLY A N 1
ATOM 942 C CA . GLY A 1 117 ? -11.549 14.868 24.879 1.00 73.31 117 GLY A CA 1
ATOM 943 C C . GLY A 1 117 ? -11.648 16.190 24.109 1.00 73.31 117 GLY A C 1
ATOM 944 O O . GLY A 1 117 ? -12.095 17.191 24.661 1.00 73.31 117 GLY A O 1
ATOM 945 N N . THR A 1 118 ? -11.262 16.205 22.830 1.00 73.38 118 THR A N 1
ATOM 946 C CA . THR A 1 118 ? -11.439 17.333 21.895 1.00 73.38 118 THR A CA 1
ATOM 947 C C . THR A 1 118 ? -12.466 17.030 20.798 1.00 73.38 118 THR A C 1
ATOM 949 O O . THR A 1 118 ? -12.635 17.826 19.875 1.00 73.38 118 THR A O 1
ATOM 952 N N . GLY A 1 119 ? -13.168 15.896 20.911 1.00 76.75 119 GLY A N 1
ATOM 953 C CA . GLY A 1 119 ? -14.127 15.387 19.938 1.00 76.75 119 GLY A CA 1
ATOM 954 C C . GLY A 1 119 ? -13.657 14.097 19.265 1.00 76.75 119 GLY A C 1
ATOM 955 O O . GLY A 1 119 ? -12.509 13.667 19.404 1.00 76.75 119 GLY A O 1
ATOM 956 N N . ASN A 1 120 ? -14.566 13.489 18.499 1.00 77.19 120 ASN A N 1
ATOM 957 C CA . ASN A 1 120 ? -14.301 12.247 17.780 1.00 77.19 120 ASN A CA 1
ATOM 958 C C . ASN A 1 120 ? -13.254 12.469 16.686 1.00 77.19 120 ASN A C 1
ATOM 960 O O . ASN A 1 120 ? -13.490 13.189 15.714 1.00 77.19 120 ASN A O 1
ATOM 964 N N . GLN A 1 121 ? -12.111 11.806 16.828 1.00 81.00 121 GLN A N 1
ATOM 965 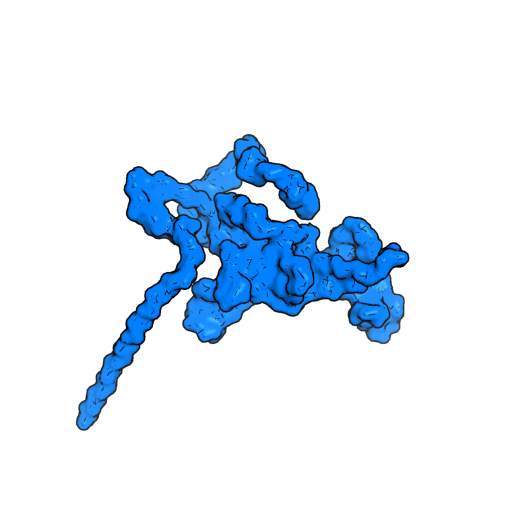C CA . GLN A 1 121 ? -11.078 11.744 15.807 1.00 81.00 121 GLN A CA 1
ATOM 966 C C . GLN A 1 121 ? -11.147 10.409 15.068 1.00 81.00 121 GLN A C 1
ATOM 968 O O . GLN A 1 121 ? -11.457 9.359 15.633 1.00 81.00 121 GLN A O 1
ATOM 973 N N . VAL A 1 122 ? -10.858 10.465 13.771 1.00 83.69 122 VAL A N 1
ATOM 974 C CA . VAL A 1 122 ? -10.836 9.298 12.890 1.00 83.69 122 VAL A CA 1
ATOM 975 C C . VAL A 1 122 ? -9.406 8.784 12.813 1.00 83.69 122 VAL A C 1
ATOM 977 O O . VAL A 1 122 ? -8.512 9.504 12.360 1.00 83.69 122 VAL A O 1
ATOM 980 N N . LYS A 1 123 ? -9.186 7.527 13.201 1.00 85.50 123 LYS A N 1
ATOM 981 C CA . LYS A 1 123 ? -7.931 6.836 12.917 1.00 85.50 123 LYS A CA 1
ATOM 982 C C . LYS A 1 123 ? -7.876 6.489 11.431 1.00 85.50 123 LYS A C 1
ATOM 984 O O . LYS A 1 123 ? -8.822 5.924 10.886 1.00 85.50 123 LYS A O 1
ATOM 989 N N . ILE A 1 124 ? -6.759 6.812 10.783 1.00 87.12 124 ILE A N 1
ATOM 990 C CA . ILE A 1 124 ? -6.514 6.396 9.400 1.00 87.12 124 ILE A CA 1
ATOM 991 C C . ILE A 1 124 ? -6.410 4.859 9.312 1.00 87.12 124 ILE A C 1
ATOM 993 O O . ILE A 1 124 ? -5.779 4.249 10.176 1.00 87.12 124 ILE A O 1
ATOM 997 N N . PRO A 1 125 ? -7.014 4.225 8.290 1.00 86.81 125 PRO A N 1
ATOM 998 C CA . PRO A 1 125 ? -6.994 2.771 8.123 1.00 86.81 125 PRO A CA 1
ATOM 999 C C . PRO A 1 125 ? -5.665 2.245 7.559 1.00 86.81 125 PRO A C 1
ATOM 1001 O O . PRO A 1 125 ? -5.461 1.037 7.493 1.00 86.81 125 PRO A O 1
ATOM 1004 N N . SER A 1 126 ? -4.761 3.125 7.133 1.00 88.00 126 SER A N 1
ATOM 1005 C CA . SER A 1 126 ? -3.381 2.807 6.762 1.00 88.00 126 SER A CA 1
ATOM 1006 C C . SER A 1 126 ? -2.422 3.288 7.850 1.00 88.00 126 SER A C 1
ATOM 1008 O O . SER A 1 126 ? -2.735 4.220 8.586 1.00 88.00 126 SER A O 1
ATOM 1010 N N . GLU A 1 127 ? -1.229 2.699 7.948 1.00 87.31 127 GLU A N 1
ATOM 1011 C CA . GLU A 1 127 ? -0.236 3.150 8.943 1.00 87.31 127 GLU A CA 1
ATOM 1012 C C . GLU A 1 127 ? 0.176 4.606 8.764 1.00 87.31 127 GLU A C 1
ATOM 1014 O O . GLU A 1 127 ? 0.504 5.298 9.727 1.00 87.31 127 GLU A O 1
ATOM 1019 N N . VAL A 1 128 ? 0.202 5.041 7.508 1.00 87.94 128 VAL A N 1
ATOM 1020 C CA . VAL A 1 128 ? 0.579 6.384 7.110 1.00 87.94 128 VAL A CA 1
ATOM 1021 C C . VAL A 1 128 ? -0.258 6.817 5.918 1.00 87.94 128 VAL A C 1
ATOM 1023 O O . VAL A 1 128 ? -0.654 6.002 5.080 1.00 87.94 128 VAL A O 1
ATOM 1026 N N . MET A 1 129 ? -0.551 8.110 5.855 1.00 86.75 129 MET A N 1
ATOM 1027 C CA . MET A 1 129 ? -1.231 8.712 4.718 1.00 86.75 129 MET A CA 1
ATOM 1028 C C . MET A 1 129 ? -0.191 9.076 3.657 1.00 86.75 129 MET A C 1
ATOM 1030 O O . MET A 1 129 ? 0.666 9.926 3.898 1.00 86.75 129 MET A O 1
ATOM 1034 N N . ILE A 1 130 ? -0.268 8.436 2.489 1.00 88.06 130 ILE A N 1
ATOM 1035 C CA . ILE A 1 130 ? 0.599 8.737 1.345 1.00 88.06 130 ILE A CA 1
ATOM 1036 C C . ILE A 1 130 ? -0.167 9.650 0.376 1.00 88.06 130 ILE A C 1
ATOM 1038 O O . ILE A 1 130 ? -1.134 9.187 -0.239 1.00 88.06 130 ILE A O 1
ATOM 1042 N N . PRO A 1 131 ? 0.227 10.931 0.234 1.00 84.38 131 PRO A N 1
ATOM 1043 C CA . PRO A 1 131 ? -0.353 11.818 -0.767 1.00 84.38 131 PRO A CA 1
ATOM 1044 C C . PRO A 1 131 ? 0.058 11.385 -2.178 1.00 84.38 131 PRO A C 1
ATOM 1046 O O . PRO A 1 131 ? 1.095 10.754 -2.364 1.00 84.38 131 PRO A O 1
ATOM 1049 N N . GLU A 1 132 ? -0.720 11.789 -3.177 1.00 82.12 132 GLU A N 1
ATOM 1050 C CA . GLU A 1 132 ? -0.517 11.428 -4.589 1.00 82.12 132 GLU A CA 1
ATOM 1051 C C . GLU A 1 132 ? 0.874 11.804 -5.129 1.00 82.12 132 GLU A C 1
ATOM 1053 O O . GLU A 1 132 ? 1.484 11.048 -5.874 1.00 82.12 132 GLU A O 1
ATOM 1058 N N . THR A 1 133 ? 1.450 12.926 -4.691 1.00 83.25 133 THR A N 1
ATOM 1059 C CA . THR A 1 133 ? 2.814 13.304 -5.098 1.00 83.25 133 THR A CA 1
ATOM 1060 C C . THR A 1 133 ? 3.868 12.302 -4.623 1.00 83.25 133 THR A C 1
ATOM 1062 O O . THR A 1 133 ? 4.791 11.980 -5.363 1.00 83.25 133 THR A O 1
ATOM 1065 N N . ARG A 1 134 ? 3.717 11.769 -3.404 1.00 86.38 134 ARG A N 1
ATOM 1066 C CA . ARG A 1 134 ? 4.623 10.744 -2.864 1.00 86.38 134 ARG A CA 1
ATOM 1067 C C . ARG A 1 134 ? 4.338 9.361 -3.418 1.00 86.38 134 ARG A C 1
ATOM 1069 O O . ARG A 1 134 ? 5.261 8.563 -3.523 1.00 86.38 134 ARG A O 1
ATOM 1076 N N . GLU A 1 135 ? 3.081 9.075 -3.740 1.00 89.56 135 GLU A N 1
ATOM 1077 C CA . GLU A 1 135 ? 2.681 7.854 -4.445 1.00 89.56 135 GLU A CA 1
ATOM 1078 C C . GLU A 1 135 ? 3.543 7.687 -5.704 1.00 89.56 135 GLU A C 1
ATOM 1080 O O . GLU A 1 135 ? 4.215 6.668 -5.848 1.00 89.56 135 GLU A O 1
ATOM 1085 N N . PHE A 1 136 ? 3.654 8.747 -6.508 1.00 87.69 136 PHE A N 1
ATOM 1086 C CA . PHE A 1 136 ? 4.472 8.747 -7.718 1.00 87.69 136 PHE A CA 1
ATOM 1087 C C . PHE A 1 136 ? 5.970 8.529 -7.440 1.00 87.69 136 PHE A C 1
ATOM 1089 O O . PHE A 1 136 ? 6.638 7.773 -8.147 1.00 87.69 136 PHE A O 1
ATOM 1096 N N . GLU A 1 137 ? 6.524 9.151 -6.394 1.00 89.19 137 GLU A N 1
ATOM 1097 C CA . GLU A 1 137 ? 7.926 8.943 -5.998 1.00 89.19 137 GLU A CA 1
ATOM 1098 C C . GLU A 1 137 ? 8.206 7.486 -5.596 1.00 89.19 137 GLU A C 1
ATOM 1100 O O . GLU A 1 137 ? 9.211 6.908 -6.016 1.00 89.19 137 GLU A O 1
ATOM 1105 N N . PHE A 1 138 ? 7.305 6.866 -4.828 1.00 90.44 138 PHE A N 1
ATOM 1106 C CA . PHE A 1 138 ? 7.418 5.456 -4.450 1.00 90.44 138 PHE A CA 1
ATOM 1107 C C . PHE A 1 138 ? 7.228 4.515 -5.647 1.00 90.44 138 PHE A C 1
ATOM 1109 O O . PHE A 1 138 ? 7.965 3.534 -5.763 1.00 90.44 138 PHE A O 1
ATOM 1116 N N . ALA A 1 139 ? 6.310 4.836 -6.561 1.00 90.38 139 ALA A N 1
ATOM 1117 C CA . ALA A 1 139 ? 6.088 4.077 -7.790 1.00 90.38 139 ALA A CA 1
ATOM 1118 C C . ALA A 1 139 ? 7.350 4.024 -8.665 1.00 90.38 139 ALA A C 1
ATOM 1120 O O . ALA A 1 139 ? 7.768 2.949 -9.092 1.00 90.38 139 ALA A O 1
ATOM 1121 N N . ASN A 1 140 ? 8.040 5.158 -8.836 1.00 88.31 140 ASN A N 1
ATOM 1122 C CA . ASN A 1 140 ? 9.316 5.224 -9.567 1.00 88.31 140 ASN A CA 1
ATOM 1123 C C . ASN A 1 140 ? 10.436 4.398 -8.908 1.00 88.31 140 ASN A C 1
ATOM 1125 O O . ASN A 1 140 ? 11.396 3.964 -9.559 1.00 88.31 140 ASN A O 1
ATOM 1129 N N . LEU A 1 141 ? 10.327 4.161 -7.602 1.00 89.56 141 LEU A N 1
ATOM 1130 C CA . LEU A 1 141 ? 11.251 3.321 -6.848 1.00 89.56 141 LEU A CA 1
ATOM 1131 C C . LEU A 1 141 ? 10.886 1.829 -6.877 1.00 89.56 141 LEU A C 1
ATOM 1133 O O . LEU A 1 141 ? 11.642 1.023 -6.332 1.00 89.56 141 LEU A O 1
ATOM 1137 N N . GLY A 1 142 ? 9.804 1.461 -7.568 1.00 90.56 142 GLY A N 1
ATOM 1138 C CA . GLY A 1 142 ? 9.360 0.080 -7.739 1.00 90.56 142 GLY A CA 1
ATOM 1139 C C . GLY A 1 142 ? 8.478 -0.435 -6.599 1.00 90.56 142 GLY A C 1
ATOM 1140 O O . GLY A 1 142 ? 8.428 -1.640 -6.351 1.00 90.56 142 GLY A O 1
ATOM 1141 N N . PHE A 1 143 ? 7.821 0.470 -5.869 1.00 93.19 143 PHE A N 1
ATOM 1142 C CA . PHE A 1 143 ? 6.827 0.129 -4.855 1.00 93.19 143 PHE A CA 1
ATOM 1143 C C . PHE A 1 143 ? 5.407 0.339 -5.383 1.00 93.19 143 PHE A C 1
ATOM 1145 O O . PHE A 1 143 ? 5.166 1.152 -6.268 1.00 93.19 143 PHE A O 1
ATOM 1152 N N . ILE A 1 144 ? 4.454 -0.366 -4.780 1.00 94.88 144 ILE A N 1
ATOM 1153 C CA . ILE A 1 144 ? 3.018 -0.264 -5.037 1.00 94.88 144 ILE A CA 1
ATOM 1154 C C . ILE A 1 144 ? 2.370 0.371 -3.795 1.00 94.88 144 ILE A C 1
ATOM 1156 O O . ILE A 1 144 ? 1.980 -0.337 -2.857 1.00 94.88 144 ILE A O 1
ATOM 1160 N N . PRO A 1 145 ? 2.326 1.711 -3.720 1.00 93.69 145 PRO A N 1
ATOM 1161 C CA . PRO A 1 145 ? 1.731 2.433 -2.603 1.00 93.69 145 PRO A CA 1
ATOM 1162 C C . PRO A 1 145 ? 0.194 2.391 -2.617 1.00 93.69 145 PRO A C 1
ATOM 1164 O O . PRO A 1 145 ? -0.462 2.625 -3.632 1.00 93.69 145 PRO A O 1
ATOM 1167 N N . LEU A 1 146 ? -0.390 2.154 -1.445 1.00 92.19 146 LEU A N 1
ATOM 1168 C CA . LEU A 1 146 ? -1.805 2.327 -1.161 1.00 92.19 146 LEU A CA 1
ATOM 1169 C C . LEU A 1 146 ? -2.034 3.735 -0.609 1.00 92.19 146 LEU A C 1
ATOM 1171 O O . LEU A 1 146 ? -1.638 4.053 0.517 1.00 92.19 146 LEU A O 1
ATOM 1175 N N . SER A 1 147 ? -2.722 4.566 -1.383 1.00 90.81 147 SER A N 1
ATOM 1176 C CA . SER A 1 147 ? -3.087 5.922 -0.981 1.00 90.81 147 SER A CA 1
ATOM 1177 C C . SER A 1 147 ? -4.484 5.951 -0.372 1.00 90.81 147 SER A C 1
ATOM 1179 O O . SER A 1 147 ? -5.447 5.443 -0.945 1.00 90.81 147 SER A O 1
ATOM 1181 N N . TYR A 1 148 ? -4.604 6.581 0.795 1.00 86.75 148 TYR A N 1
ATOM 1182 C CA . TYR A 1 148 ? -5.876 6.797 1.481 1.00 86.75 148 TYR A CA 1
ATOM 1183 C C . TYR A 1 148 ? -6.259 8.277 1.434 1.00 86.75 148 TYR A C 1
ATOM 1185 O O . TYR A 1 148 ? -5.457 9.141 1.794 1.00 86.75 148 TYR A O 1
ATOM 1193 N N . TYR A 1 149 ? -7.498 8.567 1.032 1.00 77.44 149 TYR A N 1
ATOM 1194 C CA . TYR A 1 149 ? -8.017 9.931 0.989 1.00 77.44 149 TYR A CA 1
ATOM 1195 C C . TYR A 1 149 ? -8.778 10.263 2.264 1.00 77.44 149 TYR A C 1
ATOM 1197 O O . TYR A 1 149 ? -9.746 9.598 2.632 1.00 77.44 149 TYR A O 1
ATOM 1205 N N . LYS A 1 150 ? -8.386 11.362 2.912 1.00 71.06 150 LYS A N 1
ATOM 1206 C CA . LYS A 1 150 ? -9.139 11.915 4.039 1.00 71.06 150 LYS A CA 1
ATOM 1207 C C . LYS A 1 150 ? -10.571 12.228 3.578 1.00 71.06 150 LYS A C 1
ATOM 1209 O O . LYS A 1 150 ? -10.755 12.883 2.555 1.00 71.06 150 LYS A O 1
ATOM 1214 N N . ASN A 1 151 ? -11.569 11.779 4.340 1.00 71.06 151 ASN A N 1
ATOM 1215 C CA . ASN A 1 151 ? -13.009 11.907 4.045 1.00 71.06 151 ASN A CA 1
ATOM 1216 C C . ASN A 1 151 ? -13.545 10.996 2.922 1.00 71.06 151 ASN A C 1
ATOM 1218 O O . ASN A 1 151 ? -14.636 11.242 2.401 1.00 71.06 151 ASN A O 1
ATOM 1222 N N . ARG A 1 152 ? -12.801 9.954 2.541 1.00 77.12 152 ARG A N 1
ATOM 1223 C CA . ARG A 1 152 ? -13.321 8.833 1.752 1.00 77.12 152 ARG A CA 1
ATOM 1224 C C . ARG A 1 152 ? -13.235 7.552 2.569 1.00 77.12 152 ARG A C 1
ATOM 1226 O O . ARG A 1 152 ? -12.369 7.412 3.422 1.00 77.12 152 ARG A O 1
ATOM 1233 N N . ASP A 1 153 ? -14.142 6.636 2.286 1.00 78.88 153 ASP A N 1
ATOM 1234 C CA . ASP A 1 153 ? -14.256 5.305 2.884 1.00 78.88 153 ASP A CA 1
ATOM 1235 C C . ASP A 1 153 ? -13.460 4.235 2.114 1.00 78.88 153 ASP A C 1
ATOM 1237 O O . ASP A 1 153 ? -13.598 3.040 2.368 1.00 78.88 153 ASP A O 1
ATOM 1241 N N . TYR A 1 154 ? -12.606 4.654 1.175 1.00 87.69 154 TYR A N 1
ATOM 1242 C CA . TYR A 1 154 ? -11.781 3.762 0.372 1.00 87.69 154 TYR A CA 1
ATOM 1243 C C . TYR A 1 154 ? -10.321 4.213 0.337 1.00 87.69 154 TYR A C 1
ATOM 1245 O O . TYR A 1 154 ? -9.994 5.402 0.407 1.00 87.69 154 TYR A O 1
ATOM 1253 N N . ALA A 1 155 ? -9.438 3.236 0.169 1.00 90.88 155 ALA A N 1
ATOM 1254 C CA . ALA A 1 155 ? -8.056 3.449 -0.234 1.00 90.88 155 ALA A CA 1
ATOM 1255 C C . ALA A 1 155 ? -7.868 2.983 -1.683 1.00 90.88 155 ALA A C 1
ATOM 1257 O O . ALA A 1 155 ? -8.694 2.244 -2.214 1.00 90.88 155 ALA A O 1
ATOM 1258 N N . CYS A 1 156 ? -6.819 3.432 -2.361 1.00 92.31 156 CYS A N 1
ATOM 1259 C CA . CYS A 1 156 ? -6.626 3.147 -3.776 1.00 92.31 156 CYS A CA 1
ATOM 1260 C C . CYS A 1 156 ? -5.156 2.918 -4.118 1.00 92.31 156 CYS A C 1
ATOM 1262 O O . CYS A 1 156 ? -4.290 3.691 -3.710 1.00 92.31 156 CYS A O 1
ATOM 1264 N N . PHE A 1 157 ? -4.902 1.882 -4.914 1.00 93.38 157 PHE A N 1
ATOM 1265 C CA . PHE A 1 157 ? -3.642 1.702 -5.628 1.00 93.38 157 PHE A CA 1
ATOM 1266 C C . PHE A 1 157 ? -3.701 2.485 -6.938 1.00 93.38 157 PHE A C 1
ATOM 1268 O O . PHE A 1 157 ? -4.554 2.202 -7.780 1.00 93.38 157 PHE A O 1
ATOM 1275 N N . PHE A 1 158 ? -2.848 3.493 -7.108 1.00 91.06 158 PHE A N 1
ATOM 1276 C CA . PHE A 1 158 ? -2.806 4.312 -8.328 1.00 91.06 158 PHE A CA 1
ATOM 1277 C C . PHE A 1 158 ? -1.870 3.724 -9.374 1.00 91.06 158 PHE A C 1
ATOM 1279 O O . PHE A 1 158 ? -2.242 3.600 -10.543 1.00 91.06 158 PHE A O 1
ATOM 1286 N N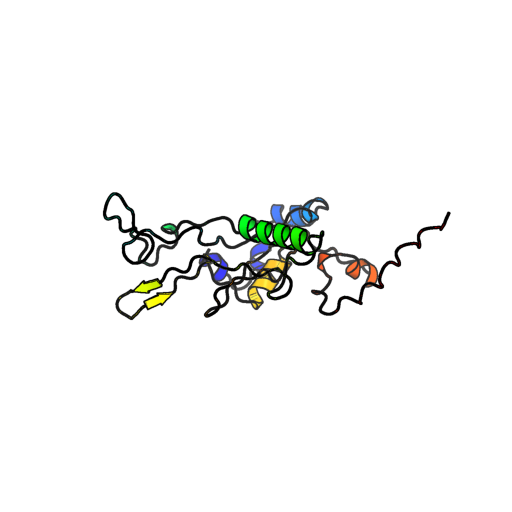 . SER A 1 159 ? -0.697 3.298 -8.927 1.00 90.44 159 SER A N 1
ATOM 1287 C CA . SER A 1 159 ? 0.265 2.529 -9.700 1.00 90.44 159 SER A CA 1
ATOM 1288 C C . SER A 1 159 ? 0.278 1.058 -9.270 1.00 90.44 159 SER A C 1
ATOM 1290 O O . SER A 1 159 ? -0.230 0.681 -8.214 1.00 90.44 159 SER A O 1
ATOM 1292 N N . ALA A 1 160 ? 0.823 0.209 -10.138 1.00 91.12 160 ALA A N 1
ATOM 1293 C CA . ALA A 1 160 ? 1.038 -1.216 -9.887 1.00 91.12 160 ALA A CA 1
ATOM 1294 C C . ALA A 1 160 ? 2.366 -1.635 -10.535 1.00 91.12 160 ALA A C 1
ATOM 1296 O O . ALA A 1 160 ? 2.431 -2.617 -11.274 1.00 91.12 160 ALA A O 1
ATOM 1297 N N . ASN A 1 161 ? 3.392 -0.810 -10.321 1.00 91.12 161 ASN A N 1
ATOM 1298 C CA . ASN A 1 161 ? 4.694 -0.974 -10.948 1.00 91.12 161 ASN A CA 1
ATOM 1299 C C . ASN A 1 161 ? 5.454 -2.117 -10.277 1.00 91.12 161 ASN A C 1
ATOM 1301 O O . ASN A 1 161 ? 5.360 -2.338 -9.066 1.00 91.12 161 ASN A O 1
ATOM 1305 N N . SER A 1 162 ? 6.205 -2.858 -11.084 1.00 93.12 162 SER A N 1
ATOM 1306 C CA . SER A 1 162 ? 7.109 -3.877 -10.557 1.00 93.12 162 SER A CA 1
ATOM 1307 C C . SER A 1 162 ? 8.327 -3.226 -9.901 1.00 93.12 162 SER A C 1
ATOM 1309 O O . SER A 1 162 ? 8.588 -2.036 -10.063 1.00 93.12 162 SER A O 1
ATOM 1311 N N . THR A 1 163 ? 9.131 -4.021 -9.204 1.00 93.81 163 THR A N 1
ATOM 1312 C CA . THR A 1 163 ? 10.399 -3.537 -8.651 1.00 93.81 163 THR A CA 1
ATOM 1313 C C . THR A 1 163 ? 11.437 -3.219 -9.727 1.00 93.81 163 THR A C 1
ATOM 1315 O O . THR A 1 163 ? 12.405 -2.516 -9.434 1.00 93.81 163 THR A O 1
ATOM 1318 N N . GLN A 1 164 ? 11.243 -3.685 -10.965 1.00 92.56 164 GLN A N 1
ATOM 1319 C CA . GLN A 1 164 ? 12.181 -3.451 -12.057 1.00 92.56 164 GLN A CA 1
ATOM 1320 C C . GLN A 1 164 ? 12.411 -1.960 -12.293 1.00 92.56 164 GLN A C 1
ATOM 1322 O O . GLN A 1 164 ? 11.491 -1.145 -12.268 1.00 92.56 164 GLN A O 1
ATOM 1327 N N . LYS A 1 165 ? 13.671 -1.588 -12.514 1.00 88.56 165 LYS A N 1
ATOM 1328 C CA . LYS A 1 165 ? 14.007 -0.256 -12.999 1.00 88.56 165 LYS A CA 1
ATOM 1329 C C . LYS A 1 165 ? 13.891 -0.246 -14.529 1.00 88.56 165 LYS A C 1
ATOM 1331 O O . LYS A 1 165 ? 14.552 -1.057 -15.179 1.00 88.56 165 LYS A O 1
ATOM 1336 N N . PRO A 1 166 ? 13.097 0.665 -15.118 1.00 81.88 166 PRO A N 1
ATOM 1337 C CA . PRO A 1 166 ? 13.046 0.821 -16.565 1.00 81.88 166 PRO A CA 1
ATOM 1338 C C . PRO A 1 166 ? 14.436 1.147 -17.135 1.00 81.88 166 PRO A C 1
ATOM 1340 O O . PRO A 1 166 ? 15.151 1.998 -16.599 1.00 81.88 166 PRO A O 1
ATOM 1343 N N . ALA A 1 167 ? 14.818 0.466 -18.213 1.00 76.62 167 ALA A N 1
ATOM 1344 C CA . ALA A 1 167 ? 16.048 0.702 -18.947 1.00 76.62 167 ALA A CA 1
ATOM 1345 C C . ALA A 1 167 ? 15.787 1.804 -19.977 1.00 76.62 167 ALA A C 1
ATOM 1347 O O . ALA A 1 167 ? 14.813 1.752 -20.725 1.00 76.62 167 ALA A O 1
ATOM 1348 N N . LEU A 1 168 ? 16.657 2.810 -20.005 1.00 73.38 168 LEU A N 1
ATOM 1349 C CA . LEU A 1 168 ? 16.602 3.861 -21.013 1.00 73.38 168 LEU A CA 1
ATOM 1350 C C . LEU A 1 168 ? 17.345 3.370 -22.253 1.00 73.38 168 LEU A C 1
ATOM 1352 O O . LEU A 1 168 ? 18.516 2.999 -22.160 1.00 73.38 168 LEU A O 1
ATOM 1356 N N . TYR A 1 169 ? 16.666 3.371 -23.395 1.00 71.06 169 TYR A N 1
ATOM 1357 C CA . TYR A 1 169 ? 17.256 3.037 -24.685 1.00 71.06 169 TYR A CA 1
ATOM 1358 C C . TYR A 1 169 ? 17.395 4.301 -25.536 1.00 71.06 169 TYR A C 1
ATOM 1360 O O . TYR A 1 169 ? 16.619 5.245 -25.401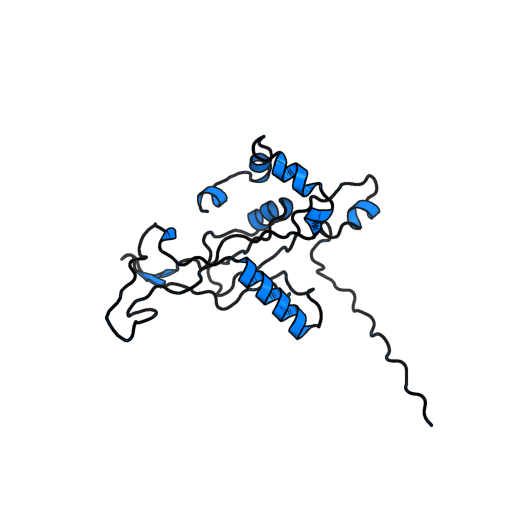 1.00 71.06 169 TYR A O 1
ATOM 1368 N N . ASP A 1 170 ? 18.358 4.305 -26.460 1.00 70.56 170 ASP A N 1
ATOM 1369 C CA . ASP A 1 170 ? 18.639 5.464 -27.323 1.00 70.56 170 ASP A CA 1
ATOM 1370 C C . ASP A 1 170 ? 17.480 5.817 -28.272 1.00 70.56 170 ASP A C 1
ATOM 1372 O O . ASP A 1 170 ? 17.409 6.925 -28.802 1.00 70.56 170 ASP A O 1
ATOM 1376 N N . THR A 1 171 ? 16.554 4.880 -28.493 1.00 68.31 171 THR A N 1
ATOM 1377 C CA . THR A 1 171 ? 15.353 5.091 -29.303 1.00 68.31 171 THR A CA 1
ATOM 1378 C C . THR A 1 171 ? 14.117 5.191 -28.413 1.00 68.31 171 THR A C 1
ATOM 1380 O O . THR A 1 171 ? 13.903 4.385 -27.501 1.00 68.31 171 THR A O 1
ATOM 1383 N N . ALA A 1 172 ? 13.283 6.197 -28.690 1.00 66.94 172 ALA A N 1
ATOM 1384 C CA . ALA A 1 172 ? 12.047 6.438 -27.948 1.00 66.94 172 ALA A CA 1
ATOM 1385 C C . ALA A 1 172 ? 11.080 5.246 -28.043 1.00 66.94 172 ALA A C 1
ATOM 1387 O O . ALA A 1 172 ? 10.428 4.918 -27.056 1.00 66.94 172 ALA A O 1
ATOM 1388 N N . ASP A 1 173 ? 11.056 4.557 -29.188 1.00 64.88 173 ASP A N 1
ATOM 1389 C CA . ASP A 1 173 ? 10.219 3.373 -29.402 1.00 64.88 173 ASP A CA 1
ATOM 1390 C C . ASP A 1 173 ? 10.645 2.208 -28.494 1.00 64.88 173 ASP A C 1
ATOM 1392 O O . ASP A 1 173 ? 9.811 1.648 -27.788 1.00 64.88 173 ASP A O 1
ATOM 1396 N N . ALA A 1 174 ? 11.948 1.915 -28.398 1.00 60.41 174 ALA A N 1
ATOM 1397 C CA . ALA A 1 174 ? 12.458 0.860 -27.516 1.00 60.41 174 ALA A CA 1
ATOM 1398 C C . ALA A 1 174 ? 12.250 1.180 -26.024 1.00 60.41 174 ALA A C 1
ATOM 1400 O O . ALA A 1 174 ? 12.036 0.282 -25.212 1.00 60.41 174 ALA A O 1
ATOM 1401 N N . THR A 1 175 ? 12.265 2.465 -25.654 1.00 60.44 175 THR A N 1
ATOM 1402 C CA . THR A 1 175 ? 11.951 2.897 -24.282 1.00 60.44 175 THR A CA 1
ATOM 1403 C C . THR A 1 175 ? 10.446 2.797 -23.987 1.00 60.44 175 THR A C 1
ATOM 1405 O O . THR A 1 175 ? 10.060 2.405 -22.888 1.00 60.44 175 THR A O 1
ATOM 1408 N N . ALA A 1 176 ? 9.576 3.081 -24.964 1.00 59.41 176 ALA A N 1
ATOM 1409 C CA . ALA A 1 176 ? 8.118 2.977 -24.826 1.00 59.41 176 ALA A CA 1
ATOM 1410 C C . ALA A 1 176 ? 7.597 1.524 -24.828 1.00 59.41 176 ALA A C 1
ATOM 1412 O O . ALA A 1 176 ? 6.512 1.236 -24.303 1.00 59.41 176 ALA A O 1
ATOM 1413 N N . GLU A 1 177 ? 8.361 0.592 -25.400 1.00 60.12 177 GLU A N 1
ATOM 1414 C CA . GLU A 1 177 ? 8.067 -0.840 -25.340 1.00 60.12 177 GLU A CA 1
ATOM 1415 C C . GLU A 1 177 ? 8.183 -1.411 -23.920 1.00 60.12 177 GLU A C 1
ATOM 1417 O O . GLU A 1 177 ? 7.538 -2.424 -23.627 1.00 60.12 177 GLU A O 1
ATOM 1422 N N . GLN A 1 178 ? 8.892 -0.735 -23.004 1.00 52.53 178 GLN A N 1
ATOM 1423 C CA . GLN A 1 178 ? 8.901 -1.135 -21.602 1.00 52.53 178 GLN A CA 1
ATOM 1424 C C . GLN A 1 178 ? 7.540 -0.888 -20.920 1.00 52.53 178 GLN A C 1
ATOM 1426 O O . GLN A 1 178 ? 7.048 0.244 -20.896 1.00 52.53 178 GLN A O 1
ATOM 1431 N N . PRO A 1 179 ? 6.928 -1.923 -20.302 1.00 54.97 179 PRO A N 1
ATOM 1432 C CA . PRO A 1 179 ? 5.576 -1.839 -19.739 1.00 54.97 179 PRO A CA 1
ATOM 1433 C C . PRO A 1 179 ? 5.398 -0.763 -18.661 1.00 54.97 179 PRO A C 1
ATOM 1435 O O . PRO A 1 179 ? 4.312 -0.204 -18.527 1.00 54.97 179 PRO A O 1
ATOM 1438 N N . ASP A 1 180 ? 6.462 -0.477 -17.912 1.00 51.25 180 ASP A N 1
ATOM 1439 C CA . ASP A 1 180 ? 6.448 0.363 -16.709 1.00 51.25 180 ASP A CA 1
ATOM 1440 C C . ASP A 1 180 ? 6.507 1.876 -17.021 1.00 51.25 180 ASP A C 1
ATOM 1442 O O . ASP A 1 180 ? 6.196 2.708 -16.174 1.00 51.25 180 ASP A O 1
ATOM 1446 N N . GLN A 1 181 ? 6.855 2.243 -18.263 1.00 43.28 181 GLN A N 1
ATOM 1447 C CA . GLN A 1 181 ? 6.862 3.626 -18.768 1.00 43.28 181 GLN A CA 1
ATOM 1448 C C . GLN A 1 181 ? 5.537 4.012 -19.450 1.00 43.28 181 GLN A C 1
ATOM 1450 O O . GLN A 1 181 ? 5.347 5.169 -19.833 1.00 43.28 181 GLN A O 1
ATOM 1455 N N . ARG A 1 182 ? 4.595 3.069 -19.619 1.00 43.47 182 ARG A N 1
ATOM 1456 C CA . ARG A 1 182 ? 3.301 3.382 -20.236 1.00 43.47 182 ARG A CA 1
ATOM 1457 C C . ARG A 1 182 ? 2.425 4.142 -19.237 1.00 43.47 182 ARG A C 1
ATOM 1459 O O . ARG A 1 182 ? 2.078 3.573 -18.196 1.00 43.47 182 ARG A O 1
ATOM 1466 N N . PRO A 1 183 ? 1.996 5.383 -19.545 1.00 32.38 183 PRO A N 1
ATOM 1467 C CA . PRO A 1 183 ? 1.048 6.091 -18.694 1.00 32.38 183 PRO A CA 1
ATOM 1468 C C . PRO A 1 183 ? -0.224 5.245 -18.510 1.00 32.38 183 PRO A C 1
ATOM 1470 O O . PRO A 1 183 ? -0.552 4.429 -19.385 1.00 32.38 183 PRO A O 1
ATOM 1473 N N . PRO A 1 184 ? -0.954 5.392 -17.386 1.00 35.94 184 PRO A N 1
ATOM 1474 C CA . PRO A 1 184 ? -2.244 4.737 -17.229 1.00 35.94 184 PRO A CA 1
ATOM 1475 C C . PRO A 1 184 ? -3.092 5.096 -18.445 1.00 35.94 184 PRO A C 1
ATOM 1477 O O . PRO A 1 184 ? -3.296 6.272 -18.736 1.00 35.94 184 PRO A O 1
ATOM 1480 N N . ALA A 1 185 ? -3.500 4.087 -19.213 1.00 35.84 185 ALA A N 1
ATOM 1481 C CA . ALA A 1 185 ? -4.248 4.294 -20.439 1.00 35.84 185 ALA A CA 1
ATOM 1482 C C . ALA A 1 185 ? -5.580 4.981 -20.095 1.00 35.84 185 ALA A C 1
ATOM 1484 O O . ALA A 1 185 ? -6.549 4.325 -19.729 1.00 35.84 185 ALA A O 1
ATOM 1485 N N . VAL A 1 186 ? -5.628 6.311 -20.214 1.00 33.84 186 VAL A N 1
ATOM 1486 C CA . VAL A 1 186 ? -6.867 7.112 -20.162 1.00 33.84 186 VAL A CA 1
ATOM 1487 C C . VAL A 1 186 ? -7.698 6.903 -21.440 1.00 33.84 186 VAL A C 1
ATOM 1489 O O . VAL A 1 186 ? -8.827 7.370 -21.562 1.00 33.84 186 VAL A O 1
ATOM 1492 N N . HIS A 1 187 ? -7.193 6.122 -22.391 1.00 30.31 187 HIS A N 1
ATOM 1493 C CA . HIS A 1 187 ? -7.950 5.698 -23.551 1.00 30.31 187 HIS A CA 1
ATOM 1494 C C . HIS A 1 187 ? -7.556 4.268 -23.915 1.00 30.31 187 HIS A C 1
ATOM 1496 O O . HIS A 1 187 ? -6.504 4.028 -24.503 1.00 30.31 187 HIS A O 1
ATOM 1502 N N . LEU A 1 188 ? -8.393 3.300 -23.540 1.00 30.47 188 LEU A N 1
ATOM 1503 C CA . LEU A 1 188 ? -8.424 2.042 -24.275 1.00 30.47 188 LEU A CA 1
ATOM 1504 C C . LEU A 1 188 ? -8.962 2.379 -25.673 1.00 30.47 188 LEU A C 1
ATOM 1506 O O . LEU A 1 188 ? -10.074 2.909 -25.753 1.00 30.47 188 LEU A O 1
ATOM 1510 N N . PRO A 1 189 ? -8.244 2.091 -26.773 1.00 28.66 189 PRO A N 1
ATOM 1511 C CA . PRO A 1 189 ? -8.935 1.933 -28.036 1.00 28.66 189 PRO A CA 1
ATOM 1512 C C . PRO A 1 189 ? -9.933 0.793 -27.834 1.00 28.66 189 PRO A C 1
ATOM 1514 O O . PRO A 1 189 ? -9.593 -0.259 -27.286 1.00 28.66 189 PRO A O 1
ATOM 1517 N N . VAL A 1 190 ? -11.183 1.048 -28.213 1.00 31.95 190 VAL A N 1
ATOM 1518 C CA . VAL A 1 190 ? -12.238 0.043 -28.301 1.00 31.95 190 VAL A CA 1
ATOM 1519 C C . VAL A 1 190 ? -11.635 -1.190 -28.966 1.00 31.95 190 VAL A C 1
ATOM 1521 O O . VAL A 1 190 ? -11.210 -1.125 -30.118 1.00 31.95 190 VAL A O 1
ATOM 1524 N N . VAL A 1 191 ? -11.538 -2.290 -28.219 1.00 33.03 191 VAL A N 1
ATOM 1525 C CA . VAL A 1 191 ? -11.152 -3.582 -28.782 1.00 33.03 191 VAL A CA 1
ATOM 1526 C C . VAL A 1 191 ? -12.186 -3.865 -29.875 1.00 33.03 191 VAL A C 1
ATOM 1528 O O . VAL A 1 191 ? -13.376 -3.911 -29.549 1.00 33.03 191 VAL A O 1
ATOM 1531 N N . PRO A 1 192 ? -11.808 -3.991 -31.161 1.00 31.55 192 PRO A N 1
ATOM 1532 C CA . PRO A 1 192 ? -12.774 -4.395 -32.162 1.00 31.55 192 PRO A CA 1
ATOM 1533 C C . PRO A 1 192 ? -13.252 -5.781 -31.752 1.00 31.55 192 PRO A C 1
ATOM 1535 O O . PRO A 1 192 ? -12.435 -6.662 -31.483 1.00 31.55 192 PRO A O 1
ATOM 1538 N N . HIS A 1 193 ? -14.570 -5.943 -31.641 1.00 32.16 193 HIS A N 1
ATOM 1539 C CA . HIS A 1 193 ? -15.205 -7.232 -31.424 1.00 32.16 193 HIS A CA 1
ATOM 1540 C C . HIS A 1 193 ? -14.527 -8.282 -32.309 1.00 32.16 193 HIS A C 1
ATOM 1542 O O . HIS A 1 193 ? -14.627 -8.216 -33.535 1.00 32.16 193 HIS A O 1
ATOM 1548 N N . CYS A 1 194 ? -13.835 -9.243 -31.691 1.00 30.61 194 CYS A N 1
ATOM 1549 C CA . CYS A 1 194 ? -13.510 -10.493 -32.358 1.00 30.61 194 CYS A CA 1
ATOM 1550 C C . CYS A 1 194 ? -14.839 -11.085 -32.822 1.00 30.61 194 CYS A C 1
ATOM 1552 O O . CYS A 1 194 ? -15.648 -11.528 -32.004 1.00 30.61 194 CYS A O 1
ATOM 1554 N N . ALA A 1 195 ? -15.077 -11.021 -34.129 1.00 34.22 195 ALA A N 1
ATOM 1555 C CA . ALA A 1 195 ? -16.166 -11.712 -34.779 1.00 34.22 195 ALA A CA 1
ATOM 1556 C C . ALA A 1 195 ? -16.050 -13.201 -34.432 1.00 34.22 195 ALA A C 1
ATOM 1558 O O . ALA A 1 195 ? -15.039 -13.845 -34.720 1.00 34.22 195 ALA A O 1
ATOM 1559 N N . LEU A 1 196 ? -17.073 -13.727 -33.762 1.00 33.06 196 LEU A N 1
ATOM 1560 C CA . LEU A 1 196 ? -17.272 -15.163 -33.628 1.00 33.06 196 LEU A CA 1
ATOM 1561 C C . LEU A 1 196 ? -17.421 -15.738 -35.048 1.00 33.06 196 LEU A C 1
ATOM 1563 O O . LEU A 1 196 ? -18.212 -15.190 -35.818 1.00 33.06 196 LEU A O 1
ATOM 1567 N N . PRO A 1 197 ? -16.685 -16.796 -35.429 1.00 34.97 197 PRO A N 1
ATOM 1568 C CA . PRO A 1 197 ? -16.898 -17.440 -36.716 1.00 34.97 197 PRO A CA 1
ATOM 1569 C C . PRO A 1 197 ? -18.292 -18.080 -36.731 1.00 34.97 197 PRO A C 1
ATOM 1571 O O . PRO A 1 197 ? -18.646 -18.843 -35.829 1.00 34.97 197 PRO A O 1
ATOM 1574 N N . GLU A 1 198 ? -19.083 -17.725 -37.744 1.00 34.66 198 GLU A N 1
ATOM 1575 C CA . GLU A 1 198 ? -20.411 -18.277 -38.005 1.00 34.66 198 GLU A CA 1
ATOM 1576 C C . GLU A 1 198 ? -20.360 -19.808 -38.078 1.00 34.66 198 GLU A C 1
ATOM 1578 O O . GLU A 1 198 ? -19.502 -20.407 -38.732 1.00 34.66 198 GLU A O 1
ATOM 1583 N N . ALA A 1 199 ? -21.302 -20.444 -37.385 1.00 39.41 199 ALA A N 1
ATOM 1584 C CA . ALA A 1 199 ? -21.547 -21.870 -37.483 1.00 39.41 199 ALA A CA 1
ATOM 1585 C C . ALA A 1 199 ? -22.016 -22.226 -38.906 1.00 39.41 199 ALA A C 1
ATOM 1587 O O . ALA A 1 199 ? -22.959 -21.630 -39.425 1.00 39.41 199 ALA A O 1
ATOM 1588 N N . TYR A 1 200 ? -21.374 -23.224 -39.515 1.00 32.94 200 TYR A N 1
ATOM 1589 C CA . TYR A 1 200 ? -21.839 -23.865 -40.747 1.00 32.94 200 TYR A CA 1
ATOM 1590 C C . TYR A 1 200 ? -23.217 -24.518 -40.527 1.00 32.94 200 TYR A C 1
ATOM 1592 O O . TYR A 1 200 ? -23.378 -25.231 -39.531 1.00 32.94 200 TYR A O 1
ATOM 1600 N N . PRO A 1 201 ? -24.194 -24.351 -41.438 1.00 42.94 201 PRO A N 1
ATOM 1601 C CA . PRO A 1 201 ? -25.404 -25.157 -41.416 1.00 42.94 201 PRO A CA 1
ATOM 1602 C C . PRO A 1 201 ? -25.155 -26.533 -42.056 1.00 42.94 201 PRO A C 1
ATOM 1604 O O . PRO A 1 201 ? -24.290 -26.684 -42.923 1.00 42.94 201 PRO A O 1
ATOM 1607 N N . ALA A 1 202 ? -25.914 -27.521 -41.578 1.00 41.97 202 ALA A N 1
ATOM 1608 C CA . ALA A 1 202 ? -25.992 -28.883 -42.106 1.00 41.97 202 ALA A CA 1
ATOM 1609 C C . ALA A 1 202 ? -26.752 -28.957 -43.439 1.00 41.97 202 ALA A C 1
ATOM 1611 O O . ALA A 1 202 ? -27.637 -28.097 -43.658 1.00 41.97 202 ALA A O 1
#

Sequence (202 aa):
MEEVAAIKDIGNYFDRAEYIKWKSFRDTDDSRYIGLVMPRVLGRLPYGPDTVPVRSFNYVEEVKGPDHDKYLWNNASFAFASNMVRSFINNGWCVQIRGPQAGGAVQDLPIHLYDLGTGNQVKIPSEVMIPETREFEFANLGFIPLSYYKNRDYACFFSANSTQK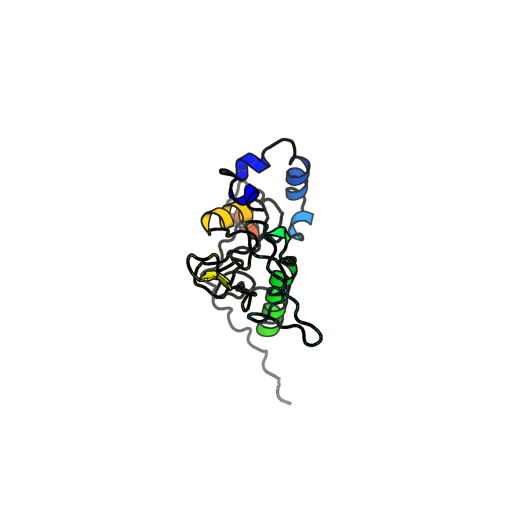PALYDTADATAEQPDQRPPAVHLPVVPHCALPEAYPA

InterPro domains:
  IPR010269 Type VI secretion system TssC-like [PTHR35565] (1-175)
  IPR010269 Type VI secretion system TssC-like [TIGR03355] (1-177)
  IPR044031 TssC1, N-terminal [PF05943] (1-164)

Organism: NCBI:txid158822

Secondary structure (DSSP, 8-state):
-HHHHH-S-HHHHHTSGGGHHHHHHHTSGGGGG--EEES-EE-SPPB-TTSB--SSS-------SS-GGGS-EEPHHHHHHHHHHHHHHHHSSTT--SSTTTT-EEE-----EEE-SSSEEEPPSBSS---HHHHHHHHHTTEEEEEE-TT-SEEEE-----SPPPPP-SSHHHHHTSGGGSPP-S--------PPPPPPP-

pLDDT: mean 80.26, std 18.03, range [28.66, 95.0]

Nearest PDB structures (foldseek):
  3j9g-assembly1_B  TM=9.545E-01  e=1.389E-17  Vibrio cholerae O1 biovar El Tor str. N16961
  5urx-assembly1_1B  TM=9.438E-01  e=1.684E-17  Myxococcus xanthus DK 1622
  5ojq-assembly1_d  TM=9.438E-01  e=2.643E-17  Vibrio cholerae
  5mxn-assembly1_A  TM=9.438E-01  e=3.418E-17  Vibrio cholerae
  3j9o-assembly1_B-1  TM=9.284E-01  e=1.065E-13  Francisella tularensis subsp. novicida U112

Solvent-accessible surface area (backbone atoms only — not comparable to full-atom values): 12071 Å² total; per-residue (Å²): 105,62,69,67,73,63,54,87,54,64,70,69,60,59,66,40,79,89,33,51,68,57,55,58,46,20,69,37,79,72,23,58,80,39,66,47,58,33,56,42,28,45,65,56,68,63,38,16,85,92,68,43,63,54,91,90,51,96,48,72,55,86,51,82,73,89,58,68,81,65,53,53,70,32,68,33,53,60,59,52,49,50,26,36,52,52,18,28,73,76,70,76,41,70,76,37,44,33,28,71,89,42,38,14,46,45,66,82,59,45,72,49,73,47,72,79,86,86,51,81,42,77,48,71,40,41,75,52,79,40,52,72,75,54,37,53,56,40,31,77,68,12,26,24,43,48,30,50,48,89,98,53,74,42,33,25,21,63,54,80,31,31,30,34,56,86,70,89,50,100,43,70,66,68,32,58,68,38,75,85,69,53,69,84,71,90,64,74,75,79,76,75,78,79,76,76,81,79,80,82,82,134

Foldseek 3Di:
DVVCVVDPAVPVVCVDPVNPVLVVCLADPCLQVAAAEDDWFQPDEFEAPVGNDDDPDHDGQPPPDPDPVSTDTDGCVVQQVVLQVVCCVVPVGSPQRADCVSSFKRADGDWDWDDPPVDTDIDDRHPDAQDPVNLVVVLQQAHFYWHDDDPDRIIGGHDGGGNHHQDDDPDPVVSCVDPSPDDDCPDDDPDPPPDDPDDDDD

Mean predicted aligned error: 10.29 Å

Radius of gyration: 21.5 Å; Cα contacts (8 Å, |Δi|>4): 310; chains: 1; bounding box: 52×46×72 Å